Protein AF-A0A2T2V4Q7-F1 (afdb_monomer)

Nearest PDB structures (foldseek):
  5v1d-assembly1_D  TM=6.516E-01  e=2.832E+00  Bos taurus
  7pir-assembly1_n  TM=4.460E-01  e=3.020E+00  Mycoplasmoides pneumoniae M129

Radius of gyration: 27.28 Å; Cα contacts (8 Å, |Δi|>4): 226; chains: 1; bounding box: 39×70×81 Å

pLDDT: mean 81.47, std 21.16, range [35.28, 98.5]

Sequence (178 aa):
MKRLFSAFAALLLVLAVTGCAGTSSTTGNADMNDSEMSGGEAAPSFSDVQPLLEDTFAPLMTEDEDLDVSSWQRLVAGSEHGTVVIPYDAEHSLLMAVARQARSEGRAGSPSDAEMERVRRWIEAGAQSDDGEVPYAGVENRLYVANEAGALVTIINANENRVIGTVDLTDRGFGPNS

Structure (mmCIF, N/CA/C/O backbone):
data_AF-A0A2T2V4Q7-F1
#
_entry.id   AF-A0A2T2V4Q7-F1
#
loop_
_atom_site.group_PDB
_atom_site.id
_atom_site.type_symbol
_atom_site.label_atom_id
_atom_site.label_alt_id
_atom_site.label_comp_id
_atom_site.label_asym_id
_atom_site.label_entity_id
_atom_site.label_seq_id
_atom_site.pdbx_PDB_ins_code
_atom_site.Cartn_x
_atom_site.Cartn_y
_atom_site.Cartn_z
_atom_site.occupancy
_atom_site.B_iso_or_equiv
_atom_site.auth_seq_id
_atom_site.auth_comp_id
_atom_site.auth_asym_id
_atom_site.auth_atom_id
_atom_site.pdbx_PDB_model_num
ATOM 1 N N . MET A 1 1 ? 8.310 -0.681 52.831 1.00 39.44 1 MET A N 1
ATOM 2 C CA . MET A 1 1 ? 9.598 -1.290 53.238 1.00 39.44 1 MET A CA 1
ATOM 3 C C . MET A 1 1 ? 9.410 -2.056 54.542 1.00 39.44 1 MET A C 1
ATOM 5 O O . MET A 1 1 ? 8.717 -1.550 55.409 1.00 39.44 1 MET A O 1
ATOM 9 N N . LYS A 1 2 ? 10.084 -3.212 54.650 1.00 39.56 2 LYS A N 1
ATOM 10 C CA . LYS A 1 2 ? 10.216 -4.146 55.792 1.00 39.56 2 LYS A CA 1
ATOM 11 C C . LYS A 1 2 ? 9.091 -5.171 56.004 1.00 39.56 2 LYS A C 1
ATOM 13 O O . LYS A 1 2 ? 8.061 -4.924 56.611 1.00 39.56 2 LYS A O 1
ATOM 18 N N . ARG A 1 3 ? 9.407 -6.356 55.472 1.00 41.16 3 ARG A N 1
ATOM 19 C CA . ARG A 1 3 ? 8.826 -7.676 55.718 1.00 41.16 3 ARG A CA 1
ATOM 20 C C . ARG A 1 3 ? 9.148 -8.128 57.145 1.00 41.16 3 ARG A C 1
ATOM 22 O O . ARG A 1 3 ? 10.249 -7.851 57.619 1.00 41.16 3 ARG A O 1
ATOM 29 N N . LEU A 1 4 ? 8.259 -8.903 57.756 1.00 55.06 4 LEU A N 1
ATOM 30 C CA . LEU A 1 4 ? 8.583 -9.759 58.893 1.00 55.06 4 LEU A CA 1
ATOM 31 C C . LEU A 1 4 ? 7.972 -11.142 58.659 1.00 55.06 4 LEU A C 1
ATOM 33 O O . LEU A 1 4 ? 6.785 -11.290 58.388 1.00 55.06 4 LEU A O 1
ATOM 37 N N . PHE A 1 5 ? 8.874 -12.116 58.673 1.00 46.81 5 PHE A N 1
ATOM 38 C CA . PHE A 1 5 ? 8.684 -13.538 58.456 1.00 46.81 5 PHE A CA 1
ATOM 39 C C . PHE A 1 5 ? 7.908 -14.185 59.611 1.00 46.81 5 PHE A C 1
ATOM 41 O O . PHE A 1 5 ? 8.160 -13.888 60.777 1.00 46.81 5 PHE A O 1
ATOM 48 N N . SER A 1 6 ? 7.066 -15.166 59.299 1.00 52.41 6 SER A N 1
ATOM 49 C CA . SER A 1 6 ? 6.806 -16.296 60.195 1.00 52.41 6 SER A CA 1
ATOM 50 C C . SER A 1 6 ? 6.520 -17.532 59.353 1.00 52.41 6 SER A C 1
ATOM 52 O O . SER A 1 6 ? 5.563 -17.582 58.587 1.00 52.41 6 SER A O 1
ATOM 54 N N . ALA A 1 7 ? 7.435 -18.489 59.457 1.00 45.66 7 ALA A N 1
ATOM 55 C CA . ALA A 1 7 ? 7.373 -19.812 58.869 1.00 45.66 7 ALA A CA 1
ATOM 56 C C . ALA A 1 7 ? 6.565 -20.737 59.785 1.00 45.66 7 ALA A C 1
ATOM 58 O O . ALA A 1 7 ? 6.767 -20.681 60.993 1.00 45.66 7 ALA A O 1
ATOM 59 N N . PHE A 1 8 ? 5.739 -21.629 59.234 1.00 45.81 8 PHE A N 1
ATOM 60 C CA . PHE A 1 8 ? 5.389 -22.882 59.905 1.00 45.81 8 PHE A CA 1
ATOM 61 C C . PHE A 1 8 ? 5.053 -23.984 58.888 1.00 45.81 8 PHE A C 1
ATOM 63 O O . PHE A 1 8 ? 4.108 -23.871 58.118 1.00 45.81 8 PHE A O 1
ATOM 70 N N . ALA A 1 9 ? 5.907 -25.009 58.935 1.00 44.78 9 ALA A N 1
ATOM 71 C CA . ALA A 1 9 ? 5.686 -26.448 58.801 1.00 44.78 9 ALA A CA 1
ATOM 72 C C . ALA A 1 9 ? 4.852 -27.040 57.646 1.00 44.78 9 ALA A C 1
ATOM 74 O O . ALA A 1 9 ? 3.681 -26.757 57.433 1.00 44.78 9 ALA A O 1
ATOM 75 N N . ALA A 1 10 ? 5.513 -28.000 57.000 1.00 40.59 10 ALA A N 1
ATOM 76 C CA . ALA A 1 10 ? 5.050 -28.917 55.977 1.00 40.59 10 ALA A CA 1
ATOM 77 C C . ALA A 1 10 ? 3.884 -29.823 56.405 1.00 40.59 10 ALA A C 1
ATOM 79 O O . ALA A 1 10 ? 3.839 -30.301 57.538 1.00 40.59 10 ALA A O 1
ATOM 80 N N . LEU A 1 11 ? 3.053 -30.200 55.429 1.00 40.41 11 LEU A N 1
ATOM 81 C CA . LEU A 1 11 ? 2.440 -31.525 55.408 1.00 40.41 11 LEU A CA 1
ATOM 82 C C . LEU A 1 11 ? 2.404 -32.045 53.967 1.00 40.41 11 LEU A C 1
ATOM 84 O O . LEU A 1 11 ? 1.794 -31.459 53.078 1.00 40.41 11 LEU A O 1
ATOM 88 N N . LEU A 1 12 ? 3.136 -33.133 53.767 1.00 39.69 12 LEU A N 1
ATOM 89 C CA . LEU A 1 12 ? 3.376 -33.836 52.516 1.00 39.69 12 LEU A CA 1
ATOM 90 C C . LEU A 1 12 ? 2.422 -35.039 52.516 1.00 39.69 12 LEU A C 1
ATOM 92 O O . LEU A 1 12 ? 2.546 -35.898 53.387 1.00 39.69 12 LEU A O 1
ATOM 96 N N . LEU A 1 13 ? 1.460 -35.097 51.590 1.00 42.06 13 LEU A N 1
ATOM 97 C CA . LEU A 1 13 ? 0.618 -36.281 51.392 1.00 42.06 13 LEU A CA 1
ATOM 98 C C . LEU A 1 13 ? 0.956 -36.905 50.035 1.00 42.06 13 LEU A C 1
ATOM 100 O O . LEU A 1 13 ? 0.568 -36.406 48.982 1.00 42.06 13 LEU A O 1
ATOM 104 N N . VAL A 1 14 ? 1.724 -37.991 50.092 1.00 44.09 14 VAL A N 1
ATOM 105 C CA . VAL A 1 14 ? 2.049 -38.864 48.962 1.00 44.09 14 VAL A CA 1
ATOM 106 C C . VAL A 1 14 ? 0.884 -39.828 48.758 1.00 44.09 14 VAL A C 1
ATOM 108 O O . VAL A 1 14 ? 0.582 -40.620 49.647 1.00 44.09 14 VAL A O 1
ATOM 111 N N . LEU A 1 15 ? 0.260 -39.800 47.582 1.00 50.69 15 LEU A N 1
ATOM 112 C CA . LEU A 1 15 ? -0.587 -40.890 47.098 1.00 50.69 15 LEU A CA 1
ATOM 113 C C . LEU A 1 15 ? 0.193 -41.646 46.022 1.00 50.69 15 LEU A C 1
ATOM 115 O O . LEU A 1 15 ? 0.328 -41.196 44.888 1.00 50.69 15 LEU A O 1
ATOM 119 N N . ALA A 1 16 ? 0.750 -42.787 46.425 1.00 42.81 16 ALA A N 1
ATOM 120 C CA . ALA A 1 16 ? 1.332 -43.771 45.531 1.00 42.81 16 ALA A CA 1
ATOM 121 C C . ALA A 1 16 ? 0.207 -44.628 44.935 1.00 42.81 16 ALA A C 1
ATOM 123 O O . ALA A 1 16 ? -0.523 -45.287 45.673 1.00 42.81 16 ALA A O 1
ATOM 124 N N . VAL A 1 17 ? 0.097 -44.648 43.606 1.00 54.69 17 VAL A N 1
ATOM 125 C CA . VAL A 1 17 ? -0.633 -45.690 42.875 1.00 54.69 17 VAL A CA 1
ATOM 126 C C . VAL A 1 17 ? 0.350 -46.359 41.918 1.00 54.69 17 VAL A C 1
ATOM 128 O O . VAL A 1 17 ? 0.565 -45.930 40.790 1.00 54.69 17 VAL A O 1
ATOM 131 N N . THR A 1 18 ? 0.991 -47.413 42.415 1.00 57.16 18 THR A N 1
ATOM 132 C CA . THR A 1 18 ? 1.394 -48.591 41.634 1.00 57.16 18 THR A CA 1
ATOM 133 C C . THR A 1 18 ? 0.113 -49.226 41.080 1.00 57.16 18 THR A C 1
ATOM 135 O O . THR A 1 18 ? -0.862 -49.348 41.808 1.00 57.16 18 THR A O 1
ATOM 138 N N . GLY A 1 19 ? -0.036 -49.675 39.841 1.00 38.94 19 GLY A N 1
ATOM 139 C CA . GLY A 1 19 ? 0.868 -49.950 38.735 1.00 38.94 19 GLY A CA 1
ATOM 140 C C . GLY A 1 19 ? 0.256 -51.140 37.983 1.00 38.94 19 GLY A C 1
ATOM 141 O O . GLY A 1 19 ? -0.197 -52.087 38.620 1.00 38.94 19 GLY A O 1
ATOM 142 N N . CYS A 1 20 ? 0.232 -51.120 36.653 1.00 47.78 20 CYS A N 1
ATOM 143 C CA . CYS A 1 20 ? 0.217 -52.343 35.851 1.00 47.78 20 CYS A CA 1
ATOM 144 C C . CYS A 1 20 ? 1.197 -52.149 34.701 1.00 47.78 20 CYS A C 1
ATOM 146 O O . CYS A 1 20 ? 1.001 -51.319 33.817 1.00 47.78 20 CYS A O 1
ATOM 148 N N . ALA A 1 21 ? 2.293 -52.897 34.784 1.00 40.12 21 ALA A N 1
ATOM 149 C CA . ALA A 1 21 ? 3.266 -53.045 33.727 1.00 40.12 21 ALA A CA 1
ATOM 150 C C . ALA A 1 21 ? 2.655 -53.889 32.603 1.00 40.12 21 ALA A C 1
ATOM 152 O O . ALA A 1 21 ? 2.196 -55.005 32.835 1.00 40.12 21 ALA A O 1
ATOM 153 N N . GLY A 1 22 ? 2.689 -53.356 31.388 1.00 37.38 22 GLY A N 1
ATOM 154 C CA . GLY A 1 22 ? 2.518 -54.104 30.152 1.00 37.38 22 GLY A CA 1
ATOM 155 C C . GLY A 1 22 ? 3.662 -53.728 29.225 1.00 37.38 22 GLY A C 1
ATOM 156 O O . GLY A 1 22 ? 3.531 -52.819 28.415 1.00 37.38 22 GLY A O 1
ATOM 157 N N . THR A 1 23 ? 4.819 -54.366 29.397 1.00 40.31 23 THR A N 1
ATOM 158 C CA . THR A 1 23 ? 5.950 -54.218 28.478 1.00 40.31 23 THR A CA 1
ATOM 159 C C . THR A 1 23 ? 5.723 -55.146 27.293 1.00 40.31 23 THR A C 1
ATOM 161 O O . THR A 1 23 ? 5.662 -56.362 27.445 1.00 40.31 23 THR A O 1
ATOM 164 N N . SER A 1 24 ? 5.609 -54.577 26.101 1.00 42.19 24 SER A N 1
ATOM 165 C CA . SER A 1 24 ? 5.847 -55.285 24.847 1.00 42.19 24 SER A CA 1
ATOM 166 C C . SER A 1 24 ? 6.824 -54.445 24.044 1.00 42.19 24 SER A C 1
ATOM 168 O O . SER A 1 24 ? 6.446 -53.511 23.347 1.00 42.19 24 SER A O 1
ATOM 170 N N . SER A 1 25 ? 8.107 -54.745 24.208 1.00 43.16 25 SER A N 1
ATOM 171 C CA . SER A 1 25 ? 9.153 -54.322 23.291 1.00 43.16 25 SER A CA 1
ATOM 172 C C . SER A 1 25 ? 9.134 -55.269 22.091 1.00 43.16 25 SER A C 1
ATOM 174 O O . SER A 1 25 ? 9.400 -56.462 22.217 1.00 43.16 25 SER A O 1
ATOM 176 N N . THR A 1 26 ? 8.825 -54.733 20.913 1.00 36.81 26 THR A N 1
ATOM 177 C CA . THR A 1 26 ? 9.253 -55.303 19.635 1.00 36.81 26 THR A CA 1
ATOM 178 C C . THR A 1 26 ? 9.945 -54.206 18.846 1.00 36.81 26 THR A C 1
ATOM 180 O O . THR A 1 26 ? 9.386 -53.155 18.555 1.00 36.81 26 THR A O 1
ATOM 183 N N . THR A 1 27 ? 11.213 -54.483 18.586 1.00 43.62 27 THR A N 1
ATOM 184 C CA . THR A 1 27 ? 12.173 -53.756 17.771 1.00 43.62 27 THR A CA 1
ATOM 185 C C . THR A 1 27 ? 11.768 -53.829 16.299 1.00 43.62 27 THR A C 1
ATOM 187 O O . THR A 1 27 ? 11.525 -54.922 15.791 1.00 43.62 27 THR A O 1
ATOM 190 N N . GLY A 1 28 ? 11.750 -52.693 15.601 1.00 35.28 28 GLY A N 1
ATOM 191 C CA . GLY A 1 28 ? 11.539 -52.648 14.154 1.00 35.28 28 GLY A CA 1
ATOM 192 C C . GLY A 1 28 ? 11.678 -51.236 13.589 1.00 35.28 28 GLY A C 1
ATOM 193 O O . GLY A 1 28 ? 10.705 -50.505 13.559 1.00 35.28 28 GLY A O 1
ATOM 194 N N . ASN A 1 29 ? 12.908 -50.903 13.190 1.00 42.69 29 ASN A N 1
ATOM 195 C CA . ASN A 1 29 ? 13.369 -49.885 12.235 1.00 42.69 29 ASN A CA 1
ATOM 196 C C . ASN A 1 29 ? 12.710 -48.490 12.149 1.00 42.69 29 ASN A C 1
ATOM 198 O O . ASN A 1 29 ? 11.554 -48.331 11.782 1.00 42.69 29 ASN A O 1
ATOM 202 N N . ALA A 1 30 ? 13.589 -47.514 12.405 1.00 48.16 30 ALA A N 1
ATOM 203 C CA . ALA A 1 30 ? 13.810 -46.206 11.783 1.00 48.16 30 ALA A CA 1
ATOM 204 C C . ALA A 1 30 ? 12.886 -45.706 10.654 1.00 48.16 30 ALA A C 1
ATOM 206 O O . ALA A 1 30 ? 12.444 -46.453 9.787 1.00 48.16 30 ALA A O 1
ATOM 207 N N . ASP A 1 31 ? 12.793 -44.374 10.639 1.00 43.66 31 ASP A N 1
ATOM 208 C CA . ASP A 1 31 ? 12.209 -43.486 9.631 1.00 43.66 31 ASP A CA 1
ATOM 209 C C . ASP A 1 31 ? 10.692 -43.313 9.675 1.00 43.66 31 ASP A C 1
ATOM 211 O O . ASP A 1 31 ? 9.961 -43.573 8.724 1.00 43.66 31 ASP A O 1
ATOM 215 N N . MET A 1 32 ? 10.228 -42.717 10.774 1.00 52.75 32 MET A N 1
ATOM 216 C CA . MET A 1 32 ? 9.167 -41.721 10.657 1.00 52.75 32 MET A CA 1
ATOM 217 C C . MET A 1 32 ? 9.845 -40.359 10.589 1.00 52.75 32 MET A C 1
ATOM 219 O O . MET A 1 32 ? 10.208 -39.777 11.606 1.00 52.75 32 MET A O 1
ATOM 223 N N . ASN A 1 33 ? 10.080 -39.925 9.350 1.00 44.53 33 ASN A N 1
ATOM 224 C CA . ASN A 1 33 ? 10.393 -38.552 9.002 1.00 44.53 33 ASN A CA 1
ATOM 225 C C . ASN A 1 33 ? 9.334 -37.661 9.658 1.00 44.53 33 ASN A C 1
ATOM 227 O O . ASN A 1 33 ? 8.185 -37.634 9.204 1.00 44.53 33 ASN A O 1
ATOM 231 N N . ASP A 1 34 ? 9.731 -36.978 10.733 1.00 41.50 34 ASP A N 1
ATOM 232 C CA . ASP A 1 34 ? 9.097 -35.749 11.186 1.00 41.50 34 ASP A CA 1
ATOM 233 C C . ASP A 1 34 ? 9.072 -34.853 9.953 1.00 41.50 34 ASP A C 1
ATOM 235 O O . ASP A 1 34 ? 10.074 -34.270 9.544 1.00 41.50 34 ASP A O 1
ATOM 239 N N . SER A 1 35 ? 7.936 -34.855 9.262 1.00 46.38 35 SER A N 1
ATOM 240 C CA . SER A 1 35 ? 7.704 -33.909 8.191 1.00 46.38 35 SER A CA 1
ATOM 241 C C . SER A 1 35 ? 7.447 -32.605 8.909 1.00 46.38 35 SER A C 1
ATOM 243 O O . SER A 1 35 ? 6.316 -32.305 9.292 1.00 46.38 35 SER A O 1
ATOM 245 N N . GLU A 1 36 ? 8.555 -31.915 9.179 1.00 42.97 36 GLU A N 1
ATOM 246 C CA . GLU A 1 36 ? 8.634 -30.506 9.499 1.00 42.97 36 GLU A CA 1
ATOM 247 C C . GLU A 1 36 ? 7.543 -29.799 8.696 1.00 42.97 36 GLU A C 1
ATOM 249 O O . GLU A 1 36 ? 7.616 -29.663 7.472 1.00 42.97 36 GLU A O 1
ATOM 254 N N . MET A 1 37 ? 6.471 -29.419 9.389 1.00 43.81 37 MET A N 1
ATOM 255 C CA . MET A 1 37 ? 5.505 -28.480 8.857 1.00 43.81 37 MET A CA 1
ATOM 256 C C . MET A 1 37 ? 6.292 -27.208 8.584 1.00 43.81 37 MET A C 1
ATOM 258 O O . MET A 1 37 ? 6.698 -26.514 9.514 1.00 43.81 37 MET A O 1
ATOM 262 N N . SER A 1 38 ? 6.572 -27.010 7.296 1.00 41.56 38 SER A N 1
ATOM 263 C CA . SER A 1 38 ? 7.196 -25.852 6.674 1.00 41.56 38 SER A CA 1
ATOM 264 C C . SER A 1 38 ? 6.995 -24.606 7.530 1.00 41.56 38 SER A C 1
ATOM 266 O O . SER A 1 38 ? 5.874 -24.114 7.674 1.00 41.56 38 SER A O 1
ATOM 268 N N . GLY A 1 39 ? 8.086 -24.129 8.133 1.00 39.81 39 GLY A N 1
ATOM 269 C CA . GLY A 1 39 ? 8.138 -22.802 8.723 1.00 39.81 39 GLY A CA 1
ATOM 270 C C . GLY A 1 39 ? 7.862 -21.804 7.612 1.00 39.81 39 GLY A C 1
ATOM 271 O O . GLY A 1 39 ? 8.770 -21.454 6.862 1.00 39.81 39 GLY A O 1
ATOM 272 N N . GLY A 1 40 ? 6.594 -21.421 7.461 1.00 56.25 40 GLY A N 1
ATOM 273 C CA . GLY A 1 40 ? 6.198 -20.356 6.559 1.00 56.25 40 GLY A CA 1
ATOM 274 C C . GLY A 1 40 ? 6.993 -19.123 6.947 1.00 56.25 40 GLY A C 1
ATOM 275 O O . GLY A 1 40 ? 6.905 -18.667 8.088 1.00 56.25 40 GLY A O 1
ATOM 276 N N . GLU A 1 41 ? 7.830 -18.649 6.028 1.00 77.25 41 GLU A N 1
ATOM 277 C CA . GLU A 1 41 ? 8.597 -17.424 6.207 1.00 77.25 41 GLU A CA 1
ATOM 278 C C . GLU A 1 41 ? 7.636 -16.318 6.646 1.00 77.25 41 GLU A C 1
ATOM 280 O O . GLU A 1 41 ? 6.588 -16.118 6.020 1.00 77.25 41 GLU A O 1
ATOM 285 N N . ALA A 1 42 ? 7.958 -15.648 7.757 1.00 85.31 42 ALA A N 1
ATOM 286 C CA . ALA A 1 42 ? 7.143 -14.551 8.254 1.00 85.31 42 ALA A CA 1
ATOM 287 C C . ALA A 1 42 ? 6.921 -13.523 7.132 1.00 85.31 42 ALA A C 1
ATOM 289 O O . ALA A 1 42 ? 7.769 -13.334 6.252 1.00 85.31 42 ALA A O 1
ATOM 290 N N . ALA A 1 43 ? 5.750 -12.886 7.129 1.00 91.25 43 ALA A N 1
ATOM 291 C CA . ALA A 1 43 ? 5.508 -11.809 6.183 1.00 91.25 43 ALA A CA 1
ATOM 292 C C . ALA A 1 43 ? 6.545 -10.687 6.397 1.00 91.25 43 ALA A C 1
ATOM 294 O O . ALA A 1 43 ? 6.956 -10.476 7.541 1.00 91.25 43 ALA A O 1
ATOM 295 N N . PRO A 1 44 ? 6.974 -9.983 5.331 1.00 95.81 44 PRO A N 1
ATOM 296 C CA . PRO A 1 44 ? 7.901 -8.862 5.467 1.00 95.81 44 PRO A CA 1
ATOM 297 C C . PRO A 1 44 ? 7.292 -7.770 6.356 1.00 95.81 44 PRO A C 1
ATOM 299 O O . PRO A 1 44 ? 6.067 -7.642 6.382 1.00 95.81 44 PRO A O 1
ATOM 302 N N . SER A 1 45 ? 8.112 -6.977 7.044 1.00 94.75 45 SER A N 1
ATOM 303 C CA . SER A 1 45 ? 7.667 -5.751 7.724 1.00 94.75 45 SER A CA 1
ATOM 304 C C . SER A 1 45 ? 7.758 -4.527 6.801 1.00 94.75 45 SER A C 1
ATOM 306 O O . SER A 1 45 ? 8.161 -4.636 5.640 1.00 94.75 45 SER A O 1
ATOM 308 N N . PHE A 1 46 ? 7.390 -3.341 7.300 1.00 98.12 46 PHE A N 1
ATOM 309 C CA . PHE A 1 46 ? 7.525 -2.106 6.524 1.00 98.12 46 PHE A CA 1
ATOM 310 C C . PHE A 1 46 ? 8.979 -1.840 6.107 1.00 98.12 46 PHE A C 1
ATOM 312 O O . PHE A 1 46 ? 9.226 -1.576 4.934 1.00 98.12 46 PHE A O 1
ATOM 319 N N . SER A 1 47 ? 9.949 -1.962 7.017 1.00 97.75 47 SER A N 1
ATOM 320 C CA . SER A 1 47 ? 11.368 -1.745 6.693 1.00 97.75 47 SER A CA 1
ATOM 321 C C . SER A 1 47 ? 11.926 -2.741 5.667 1.00 97.75 47 SER A C 1
ATOM 323 O O . SER A 1 47 ? 12.805 -2.375 4.887 1.00 97.75 47 SER A O 1
ATOM 325 N N . ASP A 1 48 ? 11.379 -3.960 5.585 1.00 97.44 48 ASP A N 1
ATOM 326 C CA . ASP A 1 48 ? 11.757 -4.939 4.555 1.00 97.44 48 ASP A CA 1
ATOM 327 C C . ASP A 1 48 ? 11.301 -4.533 3.142 1.00 97.44 48 ASP A C 1
ATOM 329 O O . ASP A 1 48 ? 11.908 -4.946 2.144 1.00 97.44 48 ASP A O 1
ATOM 333 N N . VAL A 1 49 ? 10.210 -3.763 3.037 1.00 98.38 4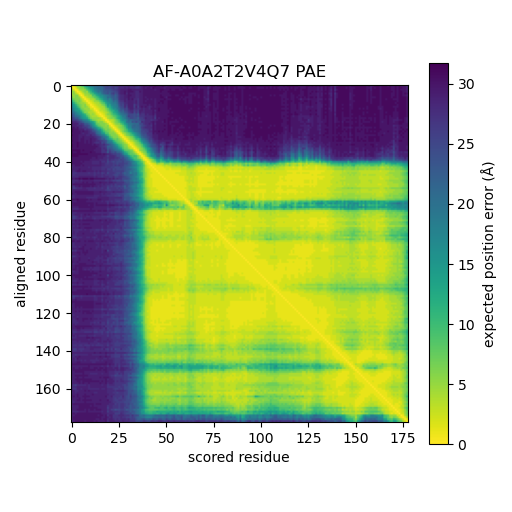9 VAL A N 1
ATOM 334 C CA . VAL A 1 49 ? 9.629 -3.328 1.755 1.00 98.38 49 VAL A CA 1
ATOM 335 C C . VAL A 1 49 ? 9.915 -1.871 1.420 1.00 98.38 49 VAL A C 1
ATOM 337 O O . VAL A 1 49 ? 9.895 -1.526 0.242 1.00 98.38 49 VAL A O 1
ATOM 340 N N . GLN A 1 50 ? 10.216 -1.027 2.408 1.00 98.25 50 GLN A N 1
ATOM 341 C CA . GLN A 1 50 ? 10.403 0.414 2.240 1.00 98.25 50 GLN A CA 1
ATOM 342 C C . GLN A 1 50 ? 11.396 0.773 1.123 1.00 98.25 50 GLN A C 1
ATOM 344 O O . GLN A 1 50 ? 11.032 1.602 0.292 1.00 98.25 50 GLN A O 1
ATOM 349 N N . PRO A 1 51 ? 12.572 0.127 0.993 1.00 98.19 51 PRO A N 1
ATOM 350 C CA . PRO A 1 51 ? 13.483 0.439 -0.109 1.00 98.19 51 PRO A CA 1
ATOM 351 C C . PRO A 1 51 ? 12.861 0.182 -1.488 1.00 98.19 51 PRO A C 1
ATOM 353 O O . PRO A 1 51 ? 13.052 0.959 -2.415 1.00 98.19 51 PRO A O 1
ATOM 356 N N . LEU A 1 52 ? 12.056 -0.879 -1.630 1.00 97.94 52 LEU A N 1
ATOM 357 C CA . LEU A 1 52 ? 11.336 -1.139 -2.881 1.00 97.94 52 LEU A CA 1
ATOM 358 C C . LEU A 1 52 ? 10.265 -0.079 -3.128 1.00 97.94 52 LEU A C 1
ATOM 360 O O . LEU A 1 52 ? 10.082 0.358 -4.264 1.00 97.94 52 LEU A O 1
ATOM 364 N N . LEU A 1 53 ? 9.560 0.335 -2.074 1.00 97.81 53 LEU A N 1
ATOM 365 C CA . LEU A 1 53 ? 8.564 1.393 -2.170 1.00 97.81 53 LEU A CA 1
ATOM 366 C C . LEU A 1 53 ? 9.197 2.697 -2.660 1.00 97.81 53 LEU A C 1
ATOM 368 O O . LEU A 1 53 ? 8.670 3.292 -3.592 1.00 97.81 53 LEU A O 1
ATOM 372 N N . GLU A 1 54 ? 10.332 3.093 -2.092 1.00 96.94 54 GLU A N 1
ATOM 373 C CA . GLU A 1 54 ? 11.059 4.318 -2.443 1.00 96.94 54 GLU A CA 1
ATOM 374 C C . GLU A 1 54 ? 11.664 4.261 -3.851 1.00 96.94 54 GLU A C 1
ATOM 376 O O . GLU 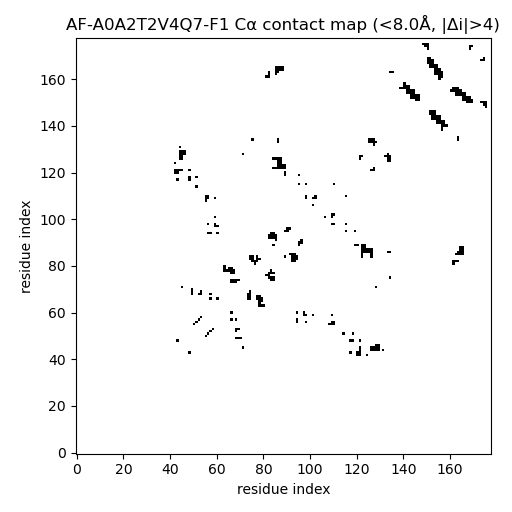A 1 54 ? 11.442 5.166 -4.656 1.00 96.94 54 GLU A O 1
ATOM 381 N N . ASP A 1 55 ? 12.386 3.187 -4.174 1.00 96.38 55 ASP A N 1
ATOM 382 C CA . ASP A 1 55 ? 13.196 3.132 -5.395 1.00 96.38 55 ASP A CA 1
ATOM 383 C C . ASP A 1 55 ? 12.416 2.646 -6.621 1.00 96.38 55 ASP A C 1
ATOM 385 O O . ASP A 1 55 ? 12.799 2.933 -7.757 1.00 96.38 55 ASP A O 1
ATOM 389 N N . THR A 1 56 ? 11.343 1.874 -6.414 1.00 96.94 56 THR A N 1
ATOM 390 C CA . THR A 1 56 ? 10.650 1.166 -7.502 1.00 96.94 56 THR A CA 1
ATOM 391 C C . THR A 1 56 ? 9.176 1.508 -7.601 1.00 96.94 56 THR A C 1
ATOM 393 O O . THR A 1 56 ? 8.715 1.773 -8.703 1.00 96.94 56 THR A O 1
ATOM 396 N N . PHE A 1 57 ? 8.410 1.504 -6.506 1.00 96.56 57 PHE A N 1
ATOM 397 C CA . PHE A 1 57 ? 6.952 1.657 -6.607 1.00 96.56 57 PHE A CA 1
ATOM 398 C C . PHE A 1 57 ? 6.491 3.120 -6.601 1.00 96.56 57 PHE A C 1
ATOM 400 O O . PHE A 1 57 ? 5.675 3.490 -7.440 1.00 96.56 57 PHE A O 1
ATOM 407 N N . ALA A 1 58 ? 7.009 3.973 -5.716 1.00 95.12 58 ALA A N 1
ATOM 408 C CA . ALA A 1 58 ? 6.631 5.386 -5.654 1.00 95.12 58 ALA A CA 1
ATOM 409 C C . ALA A 1 58 ? 6.943 6.155 -6.954 1.00 95.12 58 ALA A C 1
ATOM 411 O O . ALA A 1 58 ? 6.064 6.878 -7.422 1.00 95.12 58 ALA A O 1
ATOM 412 N N . PRO A 1 59 ? 8.086 5.943 -7.644 1.00 94.12 59 PRO A N 1
ATOM 413 C CA . PRO A 1 59 ? 8.351 6.596 -8.930 1.00 94.12 59 PRO A CA 1
ATOM 414 C C . PRO A 1 59 ? 7.343 6.249 -10.036 1.00 94.12 59 PRO A C 1
ATOM 416 O O . PRO A 1 59 ? 7.276 6.938 -11.053 1.00 94.12 59 PRO A O 1
ATOM 419 N N . LEU A 1 60 ? 6.568 5.170 -9.872 1.00 93.19 60 LEU A N 1
ATOM 420 C CA . LEU A 1 60 ? 5.528 4.781 -10.820 1.00 93.19 60 LEU A CA 1
ATOM 421 C C . LEU A 1 60 ? 4.251 5.617 -10.682 1.00 93.19 60 LEU A C 1
ATOM 423 O O . LEU A 1 60 ? 3.468 5.639 -11.636 1.00 93.19 60 LEU A O 1
ATOM 427 N N . MET A 1 61 ? 4.066 6.273 -9.534 1.00 90.19 61 MET A N 1
ATOM 428 C CA . MET A 1 61 ? 2.898 7.060 -9.134 1.00 90.19 61 MET A CA 1
ATOM 429 C C . MET A 1 61 ? 3.086 8.534 -9.524 1.00 90.19 61 MET A C 1
ATOM 431 O O . MET A 1 61 ? 3.016 9.432 -8.695 1.00 90.19 61 MET A O 1
ATOM 435 N N . THR A 1 62 ? 3.386 8.794 -10.799 1.00 79.56 62 THR A N 1
ATOM 436 C CA . THR A 1 62 ? 3.806 10.124 -11.285 1.00 79.56 62 THR A CA 1
ATOM 437 C C . THR A 1 62 ? 2.762 11.228 -11.119 1.00 79.56 62 THR A C 1
ATOM 439 O O . THR A 1 62 ? 3.121 12.396 -11.181 1.00 79.56 62 THR A O 1
ATOM 442 N N . GLU A 1 63 ? 1.493 10.866 -10.935 1.00 75.88 63 GLU A N 1
ATOM 443 C CA . GLU A 1 63 ? 0.384 11.803 -10.714 1.00 75.88 63 GLU A CA 1
ATOM 444 C C . GLU A 1 63 ? 0.142 12.088 -9.219 1.00 75.88 63 GLU A C 1
ATOM 446 O O . GLU A 1 63 ? -0.699 12.914 -8.886 1.00 75.88 63 GLU A O 1
ATOM 451 N N . ASP A 1 64 ? 0.855 11.414 -8.311 1.00 77.88 64 ASP A N 1
ATOM 452 C CA . ASP A 1 64 ? 0.728 11.570 -6.861 1.00 77.88 64 ASP A CA 1
ATOM 453 C C . ASP A 1 64 ? 1.980 12.257 -6.295 1.00 77.88 64 ASP A C 1
ATOM 455 O O . ASP A 1 64 ? 2.767 11.644 -5.571 1.00 77.88 64 ASP A O 1
ATOM 459 N N . GLU A 1 65 ? 2.179 13.539 -6.625 1.00 73.25 65 GLU A N 1
ATOM 460 C CA . GLU A 1 65 ? 3.361 14.310 -6.191 1.00 73.25 65 GLU A CA 1
ATOM 461 C C . GLU A 1 65 ? 3.516 14.367 -4.655 1.00 73.25 65 GLU A C 1
ATOM 463 O O . GLU A 1 65 ? 4.628 14.526 -4.149 1.00 73.25 65 GLU A O 1
ATOM 468 N N . ASP A 1 66 ? 2.417 14.166 -3.921 1.00 84.38 66 ASP A N 1
ATOM 469 C CA . ASP A 1 66 ? 2.356 14.178 -2.456 1.00 84.38 66 ASP A CA 1
ATOM 470 C C . ASP A 1 66 ? 2.478 12.788 -1.804 1.00 84.38 66 ASP A C 1
ATOM 472 O O . ASP A 1 66 ? 2.386 12.672 -0.576 1.00 84.38 66 ASP A O 1
ATOM 476 N N . LEU A 1 67 ? 2.658 11.712 -2.582 1.00 92.69 67 LEU A N 1
ATOM 477 C CA . LEU A 1 67 ? 2.847 10.380 -2.008 1.00 92.69 67 LEU A CA 1
ATOM 478 C C . LEU A 1 67 ? 4.203 10.292 -1.298 1.00 92.69 67 LEU A C 1
ATOM 480 O O . LEU A 1 67 ? 5.256 10.165 -1.920 1.00 92.69 67 LEU A O 1
ATOM 484 N N . ASP A 1 68 ? 4.161 10.280 0.031 1.00 93.88 68 ASP A N 1
ATOM 485 C CA . ASP A 1 68 ? 5.340 10.110 0.871 1.00 93.88 68 ASP A CA 1
ATOM 486 C C . ASP A 1 68 ? 5.405 8.684 1.435 1.00 93.88 68 ASP A C 1
ATOM 488 O O . ASP A 1 68 ? 4.595 8.271 2.268 1.00 93.88 68 ASP A O 1
ATOM 492 N N . VAL A 1 69 ? 6.409 7.934 0.979 1.00 96.12 69 VAL A N 1
ATOM 493 C CA . VAL A 1 69 ? 6.679 6.554 1.402 1.00 96.12 69 VAL A CA 1
ATOM 494 C C . VAL A 1 69 ? 7.848 6.443 2.388 1.00 96.12 69 VAL A C 1
ATOM 496 O O . VAL A 1 69 ? 8.268 5.335 2.710 1.00 96.12 69 VAL A O 1
ATOM 499 N N . SER A 1 70 ? 8.358 7.566 2.911 1.00 95.56 70 SER A N 1
ATOM 500 C CA . SER A 1 70 ? 9.536 7.599 3.792 1.00 95.56 70 SER A CA 1
ATOM 501 C C . SER A 1 70 ? 9.265 7.061 5.201 1.00 95.56 70 SER A C 1
ATOM 503 O O . SER A 1 70 ? 10.176 6.961 6.026 1.00 95.56 70 SER A O 1
ATOM 505 N N . SER A 1 71 ? 7.999 6.824 5.544 1.00 97.44 71 SER A N 1
ATOM 506 C CA . SER A 1 71 ? 7.605 6.145 6.772 1.00 97.44 71 SER A CA 1
ATOM 507 C C . SER A 1 71 ? 6.256 5.460 6.617 1.00 97.44 71 SER A C 1
ATOM 509 O O . SER A 1 71 ? 5.410 5.872 5.820 1.00 97.44 71 SER A O 1
ATOM 511 N N . TRP A 1 72 ? 6.026 4.447 7.451 1.00 97.75 72 TRP A N 1
ATOM 512 C CA . TRP A 1 72 ? 4.772 3.704 7.469 1.00 97.75 72 TRP A CA 1
ATOM 513 C C . TRP A 1 72 ? 3.562 4.622 7.686 1.00 97.75 72 TRP A C 1
ATOM 515 O O . TRP A 1 72 ? 2.579 4.530 6.958 1.00 97.75 72 TRP A O 1
ATOM 525 N N . GLN A 1 73 ? 3.642 5.567 8.633 1.00 95.81 73 GLN A N 1
ATOM 526 C CA . GLN A 1 73 ? 2.538 6.488 8.926 1.00 95.81 73 GLN A CA 1
ATOM 527 C C . GLN A 1 73 ? 2.202 7.396 7.739 1.00 95.81 73 GLN A C 1
ATOM 529 O O . GLN A 1 73 ? 1.033 7.735 7.561 1.00 95.81 73 GLN A O 1
ATOM 534 N N . ARG A 1 74 ? 3.199 7.803 6.943 1.00 95.31 74 ARG A N 1
ATOM 535 C CA . ARG A 1 74 ? 2.971 8.660 5.772 1.00 95.31 74 ARG A CA 1
ATOM 536 C C . ARG A 1 74 ? 2.394 7.881 4.600 1.00 95.31 74 ARG A C 1
ATOM 538 O O . ARG A 1 74 ? 1.383 8.307 4.054 1.00 95.31 74 ARG A O 1
ATOM 545 N N . LEU A 1 75 ? 2.902 6.679 4.338 1.00 95.94 75 LEU A N 1
ATOM 546 C CA . LEU A 1 75 ? 2.307 5.788 3.343 1.00 95.94 75 LEU A CA 1
ATOM 547 C C . LEU A 1 75 ? 0.841 5.465 3.673 1.00 95.94 75 LEU A C 1
ATOM 549 O O . LEU A 1 75 ? -0.025 5.504 2.802 1.00 95.94 75 LEU A O 1
ATOM 553 N N . VAL A 1 76 ? 0.553 5.173 4.945 1.00 93.62 76 VAL A N 1
ATOM 554 C CA . VAL A 1 76 ? -0.805 4.902 5.443 1.00 93.62 76 VAL A CA 1
ATOM 555 C C . VAL A 1 76 ? -1.687 6.153 5.420 1.00 93.62 76 VAL A C 1
ATOM 557 O O . VAL A 1 76 ? -2.912 6.042 5.348 1.00 93.62 76 VAL A O 1
ATOM 560 N N . ALA A 1 77 ? -1.121 7.359 5.479 1.00 90.81 77 ALA A N 1
ATOM 561 C CA . ALA A 1 77 ? -1.909 8.567 5.265 1.00 90.81 77 ALA A CA 1
ATOM 562 C C . ALA A 1 77 ? -2.498 8.594 3.842 1.00 90.81 77 ALA A C 1
ATOM 564 O O . ALA A 1 77 ? -3.647 9.013 3.688 1.00 90.81 77 ALA A O 1
ATOM 565 N N . GLY A 1 78 ? -1.768 8.032 2.873 1.00 90.69 78 GLY A N 1
ATOM 566 C CA . GLY A 1 78 ? -2.111 8.022 1.455 1.00 90.69 78 GLY A CA 1
ATOM 567 C C . GLY A 1 78 ? -1.550 9.243 0.728 1.00 90.69 78 GLY A C 1
ATOM 568 O O . GLY A 1 78 ? -0.714 9.964 1.272 1.00 90.69 78 GLY A O 1
ATOM 569 N N . SER A 1 79 ? -2.017 9.469 -0.497 1.00 89.94 79 SER A N 1
ATOM 570 C CA . SER A 1 79 ? -1.775 10.708 -1.246 1.00 89.94 79 SER A CA 1
ATOM 571 C C . SER A 1 79 ? -2.985 11.643 -1.138 1.00 89.94 79 SER A C 1
ATOM 573 O O . SER A 1 79 ? -3.993 11.315 -0.501 1.00 89.94 79 SER A O 1
ATOM 575 N N . GLU A 1 80 ? -2.935 12.802 -1.797 1.00 87.25 80 GLU A N 1
ATOM 576 C CA . GLU A 1 80 ? -4.111 13.670 -1.951 1.00 87.25 80 GLU A CA 1
ATOM 577 C C . GLU A 1 80 ? -5.287 12.980 -2.673 1.00 87.25 80 GLU A C 1
ATOM 579 O O . GLU A 1 80 ? -6.448 13.333 -2.451 1.00 87.25 80 GLU A O 1
ATOM 584 N N . HIS A 1 81 ? -5.005 11.943 -3.470 1.00 85.88 81 HIS A N 1
ATOM 585 C CA . HIS A 1 81 ? -6.004 11.125 -4.161 1.00 85.88 81 HIS A CA 1
ATOM 586 C C . HIS A 1 81 ? -6.548 9.971 -3.303 1.00 85.88 81 HIS A C 1
ATOM 588 O O . HIS A 1 81 ? -7.461 9.257 -3.727 1.00 85.88 81 HIS A O 1
ATOM 594 N N . GLY A 1 82 ? -6.046 9.812 -2.076 1.00 86.38 82 GLY A N 1
ATOM 595 C CA . GLY A 1 82 ? -6.566 8.886 -1.078 1.00 86.38 82 GLY A CA 1
ATOM 596 C C . GLY A 1 82 ? -5.674 7.672 -0.823 1.00 86.38 82 GLY A C 1
ATOM 597 O O . GLY A 1 82 ? -4.446 7.746 -0.831 1.00 86.38 82 GLY A O 1
ATOM 598 N N . THR A 1 83 ? -6.308 6.544 -0.495 1.00 91.31 83 THR A N 1
ATOM 599 C CA . THR A 1 83 ? -5.621 5.329 -0.038 1.00 91.31 83 THR A CA 1
ATOM 600 C C . THR A 1 83 ? -4.810 4.685 -1.163 1.00 91.31 83 THR A C 1
ATOM 602 O O . THR A 1 83 ? -5.369 4.249 -2.167 1.00 91.31 83 THR A O 1
ATOM 605 N N . VAL A 1 84 ? -3.501 4.538 -0.953 1.00 94.69 84 VAL A N 1
ATOM 606 C CA . VAL A 1 84 ? -2.589 3.890 -1.913 1.00 94.69 84 VAL A CA 1
ATOM 607 C C . VAL A 1 84 ? -2.400 2.394 -1.621 1.00 94.69 84 VAL A C 1
ATOM 609 O O . VAL A 1 84 ? -2.249 1.587 -2.542 1.00 94.69 84 VAL A O 1
ATOM 612 N N . VAL A 1 85 ? -2.465 2.014 -0.341 1.00 95.81 85 VAL A N 1
ATOM 613 C CA . VAL A 1 85 ? -2.366 0.631 0.147 1.00 95.81 85 VAL A CA 1
ATOM 614 C C . VAL A 1 85 ? -3.611 0.284 0.954 1.00 95.81 85 VAL A C 1
ATOM 616 O O . VAL A 1 85 ? -3.936 0.968 1.922 1.00 95.81 85 VAL A O 1
ATOM 619 N N . ILE A 1 86 ? -4.286 -0.799 0.575 1.00 94.75 86 ILE A N 1
ATOM 620 C CA . ILE A 1 86 ? -5.439 -1.352 1.285 1.00 94.75 86 ILE A CA 1
ATOM 621 C C . ILE A 1 86 ? -4.956 -2.592 2.055 1.00 94.75 86 ILE A C 1
ATOM 623 O O . ILE A 1 86 ? -4.611 -3.596 1.431 1.00 94.75 86 ILE A O 1
ATOM 627 N N . PRO A 1 87 ? -4.899 -2.551 3.400 1.00 94.81 87 PRO A N 1
ATOM 628 C CA . PRO A 1 87 ? -4.490 -3.706 4.196 1.00 94.81 87 PRO A CA 1
ATOM 629 C C . PRO A 1 87 ? -5.344 -4.942 3.884 1.00 94.81 87 PRO A C 1
ATOM 631 O O . PRO A 1 87 ? -6.567 -4.825 3.788 1.00 94.81 87 PRO A O 1
ATOM 634 N N . TYR A 1 88 ? -4.700 -6.111 3.781 1.00 94.25 88 TYR A N 1
ATOM 635 C CA . TYR A 1 88 ? -5.319 -7.406 3.446 1.00 94.25 88 TYR A CA 1
ATOM 636 C C . TYR A 1 88 ? -5.918 -7.508 2.035 1.00 94.25 88 TYR A C 1
ATOM 638 O O . TYR A 1 88 ? -6.660 -8.446 1.760 1.00 94.25 88 TYR A O 1
ATOM 646 N N . ASP A 1 89 ? -5.637 -6.543 1.158 1.00 93.88 89 ASP A N 1
ATOM 647 C CA . ASP A 1 89 ? -6.149 -6.543 -0.210 1.00 93.88 89 ASP A CA 1
ATOM 648 C C . ASP A 1 89 ? -5.114 -5.935 -1.163 1.00 93.88 89 ASP A C 1
ATOM 650 O O . ASP A 1 89 ? -5.193 -4.775 -1.595 1.00 93.88 89 ASP A O 1
ATOM 654 N N . ALA A 1 90 ? -4.086 -6.723 -1.481 1.00 96.12 90 ALA A N 1
ATOM 655 C CA . ALA A 1 90 ? -3.070 -6.304 -2.439 1.00 96.12 90 ALA A CA 1
ATOM 656 C C . ALA A 1 90 ? -3.644 -6.213 -3.855 1.00 96.12 90 ALA A C 1
ATOM 658 O O . ALA A 1 90 ? -3.137 -5.447 -4.677 1.00 96.12 90 ALA A O 1
ATOM 659 N N . GLU A 1 91 ? -4.701 -6.968 -4.157 1.00 92.69 91 GLU A N 1
ATOM 660 C CA . GLU A 1 91 ? -5.294 -6.961 -5.487 1.00 92.69 91 GLU A CA 1
ATOM 661 C C . GLU A 1 91 ? -5.947 -5.614 -5.808 1.00 92.69 91 GLU A C 1
ATOM 663 O O . GLU A 1 91 ? -5.698 -5.070 -6.887 1.00 92.69 91 GLU A O 1
ATOM 668 N N . HIS A 1 92 ? -6.667 -5.014 -4.858 1.00 91.75 92 HIS A N 1
ATOM 669 C CA . HIS A 1 92 ? -7.323 -3.715 -5.055 1.00 91.75 92 HIS A CA 1
ATOM 670 C C . HIS A 1 92 ? -6.517 -2.515 -4.535 1.00 91.75 92 HIS A C 1
ATOM 672 O O . HIS A 1 92 ? -6.963 -1.374 -4.661 1.00 91.75 92 HIS A O 1
ATOM 678 N N . SER A 1 93 ? -5.317 -2.733 -3.992 1.00 95.25 93 SER A N 1
ATOM 679 C CA . SER A 1 93 ? -4.397 -1.644 -3.648 1.00 95.25 93 SER A CA 1
ATOM 680 C C . SER A 1 93 ? -3.921 -0.896 -4.901 1.00 95.25 93 SER A C 1
ATOM 682 O O . SER A 1 93 ? -3.366 -1.504 -5.821 1.00 95.25 93 SER A O 1
ATOM 684 N N . LEU A 1 94 ? -4.071 0.436 -4.918 1.00 94.62 94 LEU A N 1
ATOM 685 C CA . LEU A 1 94 ? -3.676 1.293 -6.047 1.00 94.62 94 LEU A CA 1
ATOM 686 C C . LEU A 1 94 ? -2.202 1.100 -6.425 1.00 94.62 94 LEU A C 1
ATOM 688 O O . LEU A 1 94 ? -1.884 0.953 -7.605 1.00 94.62 94 LEU A O 1
ATOM 692 N N . LEU A 1 95 ? -1.324 1.015 -5.420 1.00 96.12 95 LEU A N 1
ATOM 693 C CA . LEU A 1 95 ? 0.109 0.768 -5.595 1.00 96.12 95 LEU A CA 1
ATOM 694 C C . LEU A 1 95 ? 0.386 -0.453 -6.490 1.00 96.12 95 LEU A C 1
ATOM 696 O O . LEU A 1 95 ? 1.202 -0.403 -7.412 1.00 96.12 95 LEU A O 1
ATOM 700 N N . MET A 1 96 ? -0.326 -1.553 -6.233 1.00 97.81 96 MET A N 1
ATOM 701 C CA . MET A 1 96 ? -0.170 -2.807 -6.967 1.00 97.81 96 MET A CA 1
ATOM 702 C C . MET A 1 96 ? -0.795 -2.720 -8.358 1.00 97.81 96 MET A C 1
ATOM 704 O O . MET A 1 96 ? -0.225 -3.242 -9.316 1.00 97.81 96 MET A O 1
ATOM 708 N N . ALA A 1 97 ? -1.929 -2.027 -8.498 1.00 96.25 97 ALA A N 1
ATOM 709 C CA . ALA A 1 97 ? -2.574 -1.806 -9.789 1.00 96.25 97 ALA A CA 1
ATOM 710 C C . ALA A 1 97 ? -1.677 -1.018 -10.754 1.00 96.25 97 ALA A C 1
ATOM 712 O O . ALA A 1 97 ? -1.463 -1.456 -11.887 1.00 96.25 97 ALA A O 1
ATOM 713 N N . VAL A 1 98 ? -1.085 0.085 -10.288 1.00 95.81 98 VAL A N 1
ATOM 714 C CA . VAL A 1 98 ? -0.156 0.902 -11.083 1.00 95.81 98 VAL A CA 1
ATOM 715 C C . VAL A 1 98 ? 1.106 0.112 -11.437 1.00 95.81 98 VAL A C 1
ATOM 717 O O . VAL A 1 98 ? 1.548 0.137 -12.588 1.00 95.81 98 VAL A O 1
ATOM 720 N N . ALA A 1 99 ? 1.655 -0.660 -10.494 1.00 97.25 99 ALA A N 1
ATOM 721 C CA . ALA A 1 99 ? 2.812 -1.512 -10.754 1.00 97.25 99 ALA A CA 1
ATOM 722 C C . ALA A 1 99 ? 2.530 -2.601 -11.808 1.00 97.25 99 ALA A C 1
ATOM 724 O O . ALA A 1 99 ? 3.333 -2.795 -12.726 1.00 97.25 99 ALA A O 1
ATOM 725 N N . ARG A 1 100 ? 1.372 -3.278 -11.740 1.00 97.88 100 ARG A N 1
ATOM 726 C CA . ARG A 1 100 ? 0.939 -4.255 -12.759 1.00 97.88 100 ARG A CA 1
ATOM 727 C C . ARG A 1 100 ? 0.791 -3.606 -14.135 1.00 97.88 100 ARG A C 1
ATOM 729 O O . ARG A 1 100 ? 1.285 -4.165 -15.116 1.00 97.88 100 ARG A O 1
ATOM 736 N N . GLN A 1 101 ? 0.166 -2.429 -14.201 1.00 96.56 101 GLN A N 1
ATOM 737 C CA . GLN A 1 101 ? 0.001 -1.685 -15.450 1.00 96.56 101 GLN A CA 1
ATOM 738 C C . GLN A 1 101 ? 1.361 -1.348 -16.072 1.00 96.56 101 GLN A C 1
ATOM 740 O O . GLN A 1 101 ? 1.618 -1.727 -17.215 1.00 96.56 101 GLN A O 1
ATOM 745 N N . ALA A 1 102 ? 2.268 -0.745 -15.295 1.00 96.44 102 ALA A N 1
ATOM 746 C CA . ALA A 1 102 ? 3.608 -0.376 -15.750 1.00 96.44 102 ALA A CA 1
ATOM 747 C C . ALA A 1 102 ? 4.386 -1.575 -16.316 1.00 96.44 102 ALA A C 1
ATOM 749 O O . ALA A 1 102 ? 5.054 -1.465 -17.345 1.00 96.44 102 ALA A O 1
ATOM 750 N N . ARG A 1 103 ? 4.266 -2.744 -15.675 1.00 96.75 103 ARG A N 1
ATOM 751 C CA . ARG A 1 103 ? 4.863 -3.989 -16.170 1.00 96.75 103 ARG A CA 1
ATOM 752 C C . ARG A 1 103 ? 4.241 -4.462 -17.480 1.00 96.75 103 ARG A C 1
ATOM 754 O O . ARG A 1 103 ? 4.972 -4.873 -18.376 1.00 96.75 103 ARG A O 1
ATOM 761 N N . SER A 1 104 ? 2.913 -4.420 -17.595 1.00 97.12 104 SER A N 1
ATOM 762 C CA . SER A 1 104 ? 2.204 -4.845 -18.811 1.00 97.12 104 SER A CA 1
ATOM 763 C C . SER A 1 104 ? 2.570 -3.994 -20.033 1.00 97.12 104 SER A C 1
ATOM 765 O O . SER A 1 104 ? 2.622 -4.500 -21.151 1.00 97.12 104 SER A O 1
ATOM 767 N N . GLU A 1 105 ? 2.904 -2.724 -19.801 1.00 96.69 105 GLU A N 1
ATOM 768 C CA . GLU A 1 105 ? 3.370 -1.774 -20.814 1.00 96.69 105 GLU A CA 1
ATOM 769 C C . GLU A 1 105 ? 4.874 -1.898 -21.114 1.00 96.69 105 GLU A C 1
ATOM 771 O O . GLU A 1 105 ? 5.369 -1.277 -22.054 1.00 96.69 105 GLU A O 1
ATOM 776 N N . GLY A 1 106 ? 5.622 -2.679 -20.326 1.00 95.44 106 GLY A N 1
ATOM 777 C CA . GLY A 1 106 ? 7.079 -2.774 -20.432 1.00 95.44 106 GLY A CA 1
ATOM 778 C C . GLY A 1 106 ? 7.801 -1.479 -20.046 1.00 95.44 106 GLY A C 1
ATOM 779 O O . GLY A 1 106 ? 8.864 -1.178 -20.596 1.00 95.44 106 GLY A O 1
ATOM 780 N N . ARG A 1 107 ? 7.223 -0.685 -19.134 1.00 94.44 107 ARG A N 1
ATOM 781 C CA . ARG A 1 107 ? 7.798 0.587 -18.686 1.00 94.44 107 ARG A CA 1
ATOM 782 C C . ARG A 1 107 ? 9.136 0.352 -17.985 1.00 94.44 107 ARG A C 1
ATOM 784 O O . ARG A 1 107 ? 9.264 -0.519 -17.128 1.00 94.44 107 ARG A O 1
ATOM 791 N N . ALA A 1 108 ? 10.140 1.159 -18.323 1.00 92.44 108 ALA A N 1
ATOM 792 C CA . ALA A 1 108 ? 11.427 1.120 -17.636 1.00 92.44 108 ALA A CA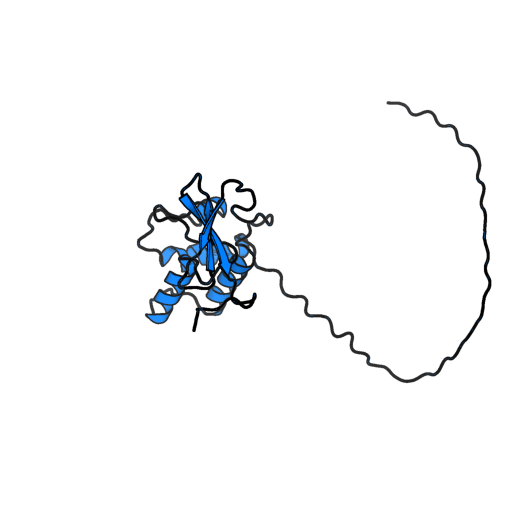 1
ATOM 793 C C . ALA A 1 108 ? 11.248 1.381 -16.128 1.00 92.44 108 ALA A C 1
ATOM 795 O O . ALA A 1 108 ? 10.471 2.252 -15.742 1.00 92.44 108 ALA A O 1
ATOM 796 N N . GLY A 1 109 ? 11.962 0.623 -15.291 1.00 92.69 109 GLY A N 1
ATOM 797 C CA . GLY A 1 109 ? 11.842 0.713 -13.831 1.00 92.69 109 GLY A CA 1
ATOM 798 C C . GLY A 1 109 ? 10.622 -0.002 -13.239 1.00 92.69 109 GLY A C 1
ATOM 799 O O . GLY A 1 109 ? 10.367 0.135 -12.050 1.00 92.69 109 GLY A O 1
ATOM 800 N N . SER A 1 110 ? 9.858 -0.769 -14.027 1.00 96.50 110 SER A N 1
ATOM 801 C CA . SER A 1 110 ? 8.787 -1.609 -13.481 1.00 96.50 110 SER A CA 1
ATOM 802 C C . SER A 1 110 ? 9.350 -2.736 -12.591 1.00 96.50 110 SER A C 1
ATOM 804 O O . SER A 1 110 ? 10.343 -3.350 -12.993 1.00 96.50 110 SER A O 1
ATOM 806 N N . PRO A 1 111 ? 8.704 -3.080 -11.461 1.00 97.69 111 PRO A N 1
ATOM 807 C CA . PRO A 1 111 ? 9.185 -4.110 -10.540 1.00 97.69 111 PRO A CA 1
ATOM 808 C C . PRO A 1 111 ? 9.213 -5.500 -11.180 1.00 97.69 111 PRO A C 1
ATOM 810 O O . PRO A 1 111 ? 8.336 -5.858 -11.969 1.00 97.69 111 PRO A O 1
ATOM 813 N N . SER A 1 112 ? 10.179 -6.318 -10.780 1.00 97.75 112 SER A N 1
ATOM 814 C CA . SER A 1 112 ? 10.283 -7.751 -11.072 1.00 97.75 112 SER A CA 1
ATOM 815 C C . SER A 1 112 ? 9.217 -8.580 -10.345 1.00 97.75 112 SER A C 1
ATOM 817 O O . SER A 1 112 ? 8.504 -8.087 -9.472 1.00 97.75 112 SER A O 1
ATOM 819 N N . ASP A 1 113 ? 9.059 -9.856 -10.725 1.00 97.75 113 ASP A N 1
ATOM 820 C CA . ASP A 1 113 ? 8.080 -10.758 -10.085 1.00 97.75 113 ASP A CA 1
ATOM 821 C C . ASP A 1 113 ? 8.342 -10.920 -8.588 1.00 97.75 113 ASP A C 1
ATOM 823 O O . ASP A 1 113 ? 7.410 -10.926 -7.790 1.00 97.75 113 ASP A O 1
ATOM 827 N N . ALA A 1 114 ? 9.615 -10.997 -8.201 1.00 97.38 114 ALA A N 1
ATOM 828 C CA . ALA A 1 114 ? 10.009 -11.136 -6.807 1.00 97.38 114 ALA A CA 1
ATOM 829 C C . ALA A 1 114 ? 9.696 -9.875 -5.986 1.00 97.38 114 ALA A C 1
ATOM 831 O O . ALA A 1 114 ? 9.284 -9.982 -4.832 1.00 97.38 114 ALA A O 1
ATOM 832 N N . GLU A 1 115 ? 9.864 -8.688 -6.572 1.00 98.31 115 GLU A N 1
ATOM 833 C CA . GLU A 1 115 ? 9.547 -7.413 -5.916 1.00 98.31 115 GLU A CA 1
ATOM 834 C C . GLU A 1 115 ? 8.035 -7.228 -5.771 1.00 98.31 115 GLU A C 1
ATOM 836 O O . GLU A 1 115 ? 7.565 -6.897 -4.682 1.00 98.31 115 GLU A O 1
ATOM 841 N N . MET A 1 116 ? 7.274 -7.536 -6.830 1.00 98.38 116 MET A N 1
ATOM 842 C CA . MET A 1 116 ? 5.809 -7.587 -6.784 1.00 98.38 116 MET A CA 1
ATOM 843 C C . MET A 1 116 ? 5.329 -8.522 -5.678 1.00 98.38 116 MET A C 1
ATOM 845 O O . MET A 1 116 ? 4.506 -8.133 -4.855 1.00 98.38 116 MET A O 1
ATOM 849 N N . GLU A 1 117 ? 5.873 -9.737 -5.624 1.00 98.00 117 GLU A N 1
ATOM 850 C CA . GLU A 1 117 ? 5.491 -10.737 -4.632 1.00 98.00 117 GLU A CA 1
ATOM 851 C C . GLU A 1 117 ? 5.858 -10.313 -3.206 1.00 98.00 117 GLU A C 1
ATOM 853 O O . GLU A 1 117 ? 5.081 -10.527 -2.276 1.00 98.00 117 GLU A O 1
ATOM 858 N N . ARG A 1 118 ? 7.016 -9.676 -3.008 1.00 98.19 118 ARG A N 1
ATOM 859 C CA . ARG A 1 118 ? 7.427 -9.191 -1.686 1.00 98.19 118 ARG A CA 1
ATOM 860 C C . ARG A 1 118 ? 6.465 -8.128 -1.153 1.00 98.19 118 ARG A C 1
ATOM 862 O O . ARG A 1 118 ? 6.002 -8.266 -0.022 1.00 98.19 118 ARG A O 1
ATOM 869 N N . VAL A 1 119 ? 6.130 -7.119 -1.960 1.00 98.50 119 VAL A N 1
ATOM 870 C CA . VAL A 1 119 ? 5.177 -6.070 -1.558 1.00 98.50 119 VAL A CA 1
ATOM 871 C C . VAL A 1 119 ? 3.773 -6.650 -1.388 1.00 98.50 119 VAL A C 1
ATOM 873 O O . VAL A 1 119 ? 3.117 -6.365 -0.387 1.00 98.50 119 VAL A O 1
ATOM 876 N N . ARG A 1 120 ? 3.340 -7.545 -2.288 1.00 98.31 120 ARG A N 1
ATOM 877 C CA . ARG A 1 120 ? 2.054 -8.247 -2.176 1.00 98.31 120 ARG A CA 1
ATOM 878 C C . ARG A 1 120 ? 1.929 -8.973 -0.837 1.00 98.31 120 ARG A C 1
ATOM 880 O O . ARG A 1 120 ? 0.950 -8.758 -0.133 1.00 98.31 120 ARG A O 1
ATOM 887 N N . ARG A 1 121 ? 2.918 -9.788 -0.443 1.00 98.00 121 ARG A N 1
ATOM 888 C CA . ARG A 1 121 ? 2.884 -10.524 0.838 1.00 98.00 121 ARG A CA 1
ATOM 889 C C . ARG A 1 121 ? 2.793 -9.604 2.050 1.00 98.00 121 ARG A C 1
ATOM 891 O O . ARG A 1 121 ? 2.089 -9.942 2.995 1.00 98.00 121 ARG A O 1
ATOM 898 N N . TRP A 1 122 ? 3.486 -8.467 2.030 1.00 98.19 122 TRP A N 1
ATOM 899 C CA . TRP A 1 122 ? 3.389 -7.480 3.106 1.00 98.19 122 TRP A CA 1
ATOM 900 C C . TRP A 1 122 ? 1.977 -6.878 3.200 1.00 98.19 122 TRP A C 1
ATOM 902 O O . TRP A 1 122 ? 1.408 -6.829 4.291 1.00 98.19 122 TRP A O 1
ATOM 912 N N . ILE A 1 123 ? 1.366 -6.498 2.070 1.00 97.94 123 ILE A N 1
ATOM 913 C CA . ILE A 1 123 ? -0.004 -5.957 2.048 1.00 97.94 123 ILE A CA 1
ATOM 914 C C . ILE A 1 123 ? -1.025 -7.007 2.507 1.00 97.94 123 ILE A C 1
ATOM 916 O O . ILE A 1 123 ? -1.858 -6.712 3.366 1.00 97.94 123 ILE A O 1
ATOM 920 N N . GLU A 1 124 ? -0.927 -8.238 1.998 1.00 96.56 124 GLU A N 1
ATOM 921 C CA . GLU A 1 124 ? -1.807 -9.360 2.369 1.00 96.56 124 GLU A CA 1
ATOM 922 C C . GLU A 1 124 ? -1.685 -9.750 3.848 1.00 96.56 124 GLU A C 1
ATOM 924 O O . GLU A 1 124 ? -2.637 -10.231 4.455 1.00 96.56 124 GLU A O 1
ATOM 929 N N . ALA A 1 125 ? -0.535 -9.490 4.472 1.00 96.00 125 ALA A N 1
ATOM 930 C CA . ALA A 1 125 ? -0.354 -9.648 5.913 1.00 96.00 125 ALA A CA 1
ATOM 931 C C . ALA A 1 125 ? -0.942 -8.488 6.740 1.00 96.00 125 ALA A C 1
ATOM 933 O O . ALA A 1 125 ? -0.848 -8.495 7.971 1.00 96.00 125 ALA A O 1
ATOM 934 N N . GLY A 1 126 ? -1.558 -7.499 6.091 1.00 95.69 126 GLY A N 1
ATOM 935 C CA . GLY A 1 126 ? -2.168 -6.335 6.728 1.00 95.69 126 GLY A CA 1
ATOM 936 C C . GLY A 1 126 ? -1.316 -5.072 6.664 1.00 95.69 126 GLY A C 1
ATOM 937 O O . GLY A 1 126 ? -1.576 -4.157 7.437 1.00 95.69 126 GLY A O 1
ATOM 938 N N . ALA A 1 127 ? -0.311 -5.012 5.782 1.00 97.12 127 ALA A N 1
ATOM 939 C CA . ALA A 1 127 ? 0.556 -3.846 5.595 1.00 97.12 127 ALA A CA 1
ATOM 940 C C . ALA A 1 127 ? 1.154 -3.336 6.921 1.00 97.12 127 ALA A C 1
ATOM 942 O O . ALA A 1 127 ? 1.064 -2.153 7.254 1.00 97.12 127 ALA A O 1
ATOM 943 N N . GLN A 1 128 ? 1.702 -4.256 7.718 1.00 96.56 128 GLN A N 1
ATOM 944 C CA . GLN A 1 128 ? 2.097 -3.988 9.101 1.00 96.56 128 GLN A CA 1
ATOM 945 C C . GLN A 1 128 ? 3.294 -3.033 9.202 1.00 96.56 128 GLN A C 1
ATOM 947 O O . GLN A 1 128 ? 4.179 -3.039 8.340 1.00 96.56 128 GLN A O 1
ATOM 952 N N . SER A 1 129 ? 3.335 -2.242 10.276 1.00 97.25 129 SER A N 1
ATOM 953 C CA . SER A 1 129 ? 4.541 -1.519 10.692 1.00 97.25 129 SER A CA 1
ATOM 954 C C . SER A 1 129 ? 5.623 -2.493 11.185 1.00 97.25 129 SER A C 1
ATOM 956 O O . SER A 1 129 ? 5.377 -3.690 11.335 1.00 97.25 129 SER A O 1
ATOM 958 N N . ASP A 1 130 ? 6.822 -1.988 11.482 1.00 96.75 130 ASP A N 1
ATOM 959 C CA . ASP A 1 130 ? 7.895 -2.809 12.068 1.00 96.75 130 ASP A CA 1
ATOM 960 C C . ASP A 1 130 ? 7.548 -3.359 13.463 1.00 96.75 130 ASP A C 1
ATOM 962 O O . ASP A 1 130 ? 8.052 -4.409 13.858 1.00 96.75 130 ASP A O 1
ATOM 966 N N . ASP A 1 131 ? 6.637 -2.697 14.180 1.00 95.38 131 ASP A N 1
ATOM 967 C CA . ASP A 1 131 ? 6.148 -3.126 15.495 1.00 95.38 131 ASP A CA 1
ATOM 968 C C . ASP A 1 131 ? 4.911 -4.047 15.402 1.00 95.38 131 ASP A C 1
ATOM 970 O O . ASP A 1 131 ? 4.326 -4.422 16.421 1.00 95.38 131 ASP A O 1
ATOM 974 N N . GLY A 1 132 ? 4.492 -4.422 14.186 1.00 93.50 132 GLY A N 1
ATOM 975 C CA . GLY A 1 132 ? 3.326 -5.277 13.943 1.00 93.50 132 GLY A CA 1
ATOM 976 C C . GLY A 1 132 ? 1.980 -4.547 14.006 1.00 93.50 132 GLY A C 1
ATOM 977 O O . GLY A 1 132 ? 0.929 -5.188 14.088 1.00 93.50 132 GLY A O 1
ATOM 978 N N . GLU A 1 133 ? 1.974 -3.211 13.980 1.00 95.38 133 GLU A N 1
ATOM 979 C CA . GLU A 1 133 ? 0.730 -2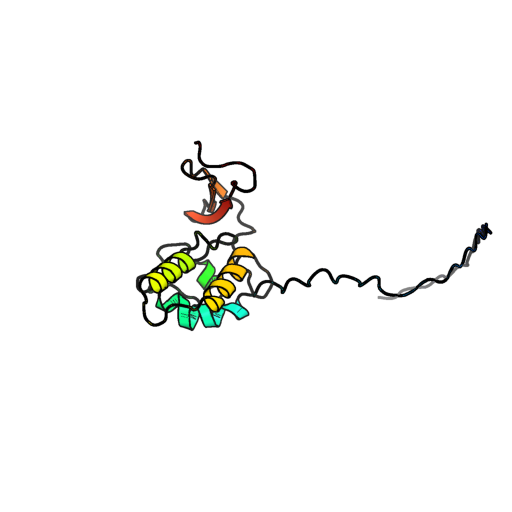.441 13.943 1.00 95.38 133 GLU A CA 1
ATOM 980 C C . GLU A 1 133 ? 0.076 -2.551 12.564 1.00 95.38 133 GLU A C 1
ATOM 982 O O . GLU A 1 133 ? 0.718 -2.340 11.538 1.00 95.38 133 GLU A O 1
ATOM 987 N N . VAL A 1 134 ? -1.225 -2.844 12.538 1.00 94.31 134 VAL A N 1
ATOM 988 C CA . VAL A 1 134 ? -2.030 -2.883 11.310 1.00 94.31 134 VAL A CA 1
ATOM 989 C C . VAL A 1 134 ? -2.735 -1.536 11.133 1.00 94.31 134 VAL A C 1
ATOM 991 O O . VAL A 1 134 ? -3.382 -1.069 12.084 1.00 94.31 134 VAL A O 1
ATOM 994 N N . PRO A 1 135 ? -2.685 -0.915 9.939 1.00 92.56 135 PRO A N 1
ATOM 995 C CA . PRO A 1 135 ? -3.382 0.337 9.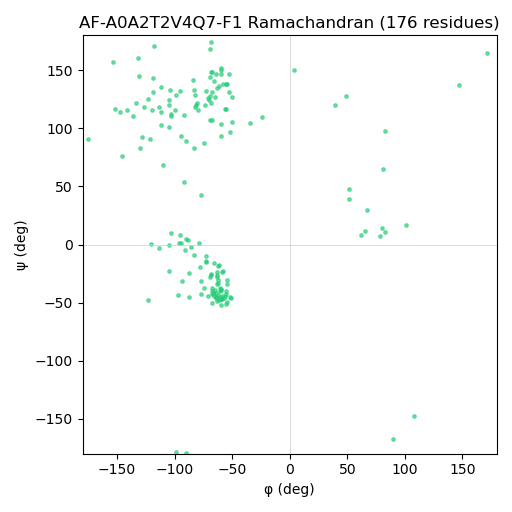691 1.00 92.56 135 PRO A CA 1
ATOM 996 C C . PRO A 1 135 ? -4.873 0.219 10.019 1.00 92.56 135 PRO A C 1
ATOM 998 O O . PRO A 1 135 ? -5.528 -0.769 9.695 1.00 92.56 135 PRO A O 1
ATOM 1001 N N . TYR A 1 136 ? -5.424 1.246 10.665 1.00 90.75 136 TYR A N 1
ATOM 1002 C CA . TYR A 1 136 ? -6.865 1.395 10.920 1.00 90.75 136 TYR A CA 1
ATOM 1003 C C . TYR A 1 136 ? -7.533 0.316 11.791 1.00 90.75 136 TYR A C 1
ATOM 1005 O O . TYR A 1 136 ? -8.757 0.345 11.956 1.00 90.75 136 TYR A O 1
ATOM 1013 N N . ALA A 1 137 ? -6.775 -0.595 12.411 1.00 88.31 137 ALA A N 1
ATOM 1014 C CA . ALA A 1 137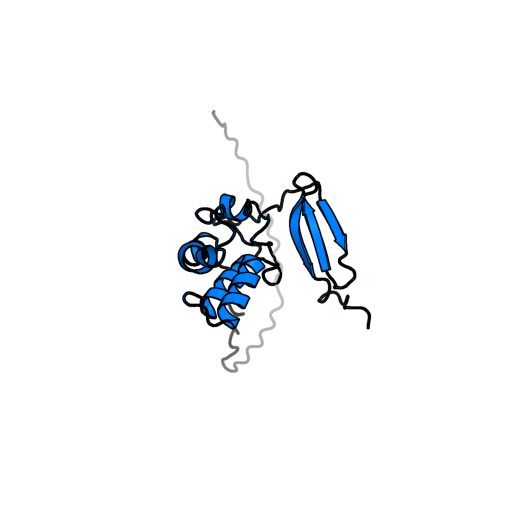 ? -7.331 -1.659 13.251 1.00 88.31 137 ALA A CA 1
ATOM 1015 C C . ALA A 1 137 ? -8.250 -1.124 14.371 1.00 88.31 137 ALA A C 1
ATOM 1017 O O . ALA A 1 137 ? -9.266 -1.745 14.685 1.00 88.31 137 ALA A O 1
ATOM 1018 N N . GLY A 1 138 ? -7.939 0.061 14.910 1.00 89.00 138 GLY A N 1
ATOM 1019 C CA . GLY A 1 138 ? -8.704 0.740 15.962 1.00 89.00 138 GLY A CA 1
ATOM 1020 C C . GLY A 1 138 ? -9.837 1.666 15.496 1.00 89.00 138 GLY A C 1
ATOM 1021 O O . GLY A 1 138 ? -10.435 2.332 16.335 1.00 89.00 138 GLY A O 1
ATOM 1022 N N . VAL A 1 139 ? -10.148 1.763 14.197 1.00 92.00 139 VAL A N 1
ATOM 1023 C CA . VAL A 1 139 ? -11.244 2.636 13.727 1.00 92.00 139 VAL A CA 1
ATOM 1024 C C . VAL A 1 139 ? -12.594 2.066 14.165 1.00 92.00 139 VAL A C 1
ATOM 1026 O O . VAL A 1 139 ? -12.894 0.909 13.873 1.00 92.00 139 VAL A O 1
ATOM 1029 N N . GLU A 1 140 ? -13.430 2.875 14.817 1.00 92.00 140 GLU A N 1
ATOM 1030 C CA . GLU A 1 140 ? -14.760 2.455 15.291 1.00 92.00 140 GLU A CA 1
ATOM 1031 C C . GLU A 1 140 ? -15.894 2.837 14.323 1.00 92.00 140 GLU A C 1
ATOM 1033 O O . GLU A 1 140 ? -16.769 2.019 14.041 1.00 92.00 140 GLU A O 1
ATOM 1038 N N . ASN A 1 141 ? -15.876 4.059 13.773 1.00 95.88 141 ASN A N 1
ATOM 1039 C CA . ASN A 1 141 ? -16.941 4.557 12.894 1.00 95.88 141 ASN A CA 1
ATOM 1040 C C . ASN A 1 141 ? -16.747 4.073 11.447 1.00 95.88 141 ASN A C 1
ATOM 1042 O O . ASN A 1 141 ? -16.162 4.768 10.611 1.00 95.88 141 ASN A O 1
ATOM 1046 N N . ARG A 1 142 ? -17.206 2.850 11.169 1.00 95.88 142 ARG A N 1
ATOM 1047 C CA . ARG A 1 142 ? -17.050 2.183 9.870 1.00 95.88 142 ARG A CA 1
ATOM 1048 C C . ARG A 1 142 ? -18.350 2.200 9.071 1.00 95.88 142 ARG A C 1
ATOM 1050 O O . ARG A 1 142 ? -19.400 1.810 9.579 1.00 95.88 142 ARG A O 1
ATOM 1057 N N . LEU A 1 143 ? -18.253 2.571 7.800 1.00 96.38 143 LEU A N 1
ATOM 1058 C CA . LEU A 1 143 ? -19.281 2.334 6.792 1.00 96.38 143 LEU A CA 1
ATOM 1059 C C . LEU A 1 143 ? -18.901 1.088 5.984 1.00 96.38 143 LEU A C 1
ATOM 1061 O O . LEU A 1 143 ? -17.785 0.994 5.480 1.00 96.38 143 LEU A O 1
ATOM 1065 N N . TYR A 1 144 ? -19.835 0.150 5.852 1.00 95.75 144 TYR A N 1
ATOM 1066 C CA . TYR A 1 144 ? -19.675 -1.057 5.043 1.00 95.75 144 TYR A CA 1
ATOM 1067 C C . TYR A 1 144 ? -20.488 -0.901 3.761 1.00 95.75 144 TYR A C 1
ATOM 1069 O O . TYR A 1 144 ? -21.705 -0.720 3.820 1.00 95.75 144 TYR A O 1
ATOM 1077 N N . VAL A 1 145 ? -19.820 -0.961 2.613 1.00 95.12 145 VAL A N 1
ATOM 1078 C CA . VAL A 1 145 ? -20.440 -0.801 1.295 1.00 95.12 145 VAL A CA 1
ATOM 1079 C C . VAL A 1 145 ? -20.382 -2.135 0.568 1.00 95.12 145 VAL A C 1
ATOM 1081 O O . VAL A 1 145 ? -19.302 -2.623 0.247 1.00 95.12 145 VAL A O 1
ATOM 1084 N N . ALA A 1 146 ? -21.548 -2.728 0.316 1.00 92.69 146 ALA A N 1
ATOM 1085 C CA . ALA A 1 146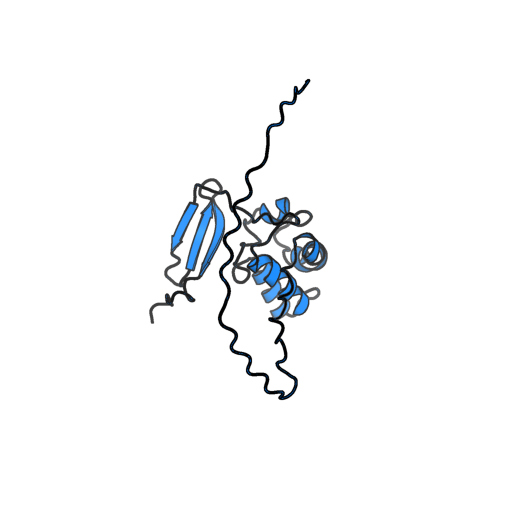 ? -21.653 -3.908 -0.530 1.00 92.69 146 ALA A CA 1
ATOM 1086 C C . ALA A 1 146 ? -21.454 -3.492 -1.990 1.00 92.69 146 ALA A C 1
ATOM 1088 O O . ALA A 1 146 ? -22.214 -2.676 -2.517 1.00 92.69 146 ALA A O 1
ATOM 1089 N N . ASN A 1 147 ? -20.436 -4.047 -2.636 1.00 89.44 147 ASN A N 1
ATOM 1090 C CA . ASN A 1 147 ? -20.197 -3.821 -4.051 1.00 89.44 147 ASN A CA 1
ATOM 1091 C C . ASN A 1 147 ? -20.951 -4.891 -4.843 1.00 89.44 147 ASN A C 1
ATOM 1093 O O . ASN A 1 147 ? -20.396 -5.942 -5.089 1.00 89.44 147 ASN A O 1
ATOM 1097 N N . GLU A 1 148 ? -22.214 -4.654 -5.204 1.00 81.62 148 GLU A N 1
ATOM 1098 C CA . GLU A 1 148 ? -23.122 -5.689 -5.744 1.00 81.62 148 GLU A CA 1
ATOM 1099 C C . GLU A 1 148 ? -22.585 -6.451 -6.969 1.00 81.62 148 GLU A C 1
ATOM 1101 O O . GLU A 1 148 ? -22.859 -7.640 -7.114 1.00 81.62 148 GLU A O 1
ATOM 1106 N N . ALA A 1 149 ? -21.759 -5.807 -7.798 1.00 82.8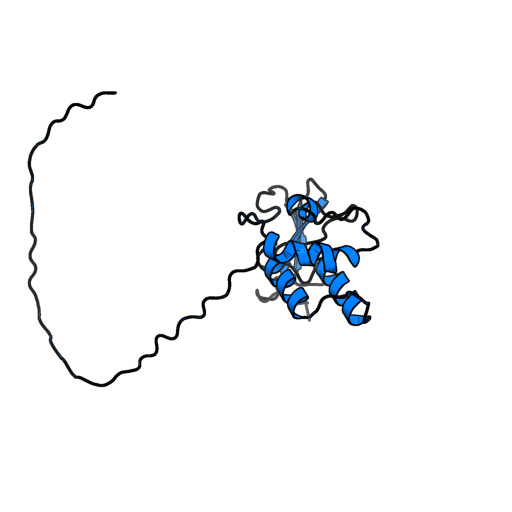1 149 ALA A N 1
ATOM 1107 C CA . ALA A 1 149 ? -21.149 -6.440 -8.964 1.00 82.81 149 ALA A CA 1
ATOM 1108 C C . ALA A 1 149 ? -20.033 -7.449 -8.612 1.00 82.81 149 ALA A C 1
ATOM 1110 O O . ALA A 1 149 ? -19.614 -8.224 -9.472 1.00 82.81 149 ALA A O 1
ATOM 1111 N N . GLY A 1 150 ? -19.541 -7.443 -7.371 1.00 78.81 150 GLY A N 1
ATOM 1112 C CA . GLY A 1 150 ? -18.516 -8.351 -6.866 1.00 78.81 150 GLY A CA 1
ATOM 1113 C C . GLY A 1 150 ? -18.914 -8.968 -5.526 1.00 78.81 150 GLY A C 1
ATOM 1114 O O . GLY A 1 150 ? -19.743 -8.456 -4.785 1.00 78.81 150 GLY A O 1
ATOM 1115 N N . ALA A 1 151 ? -18.299 -10.079 -5.143 1.00 89.31 151 ALA A N 1
ATOM 1116 C CA . ALA A 1 151 ? -18.491 -10.636 -3.805 1.00 89.31 151 ALA A CA 1
ATOM 1117 C C . ALA A 1 151 ? -17.695 -9.855 -2.739 1.00 89.31 151 ALA A C 1
ATOM 1119 O O . ALA A 1 151 ? -17.055 -10.448 -1.878 1.00 89.31 151 ALA A O 1
ATOM 1120 N N . LEU A 1 152 ? -17.695 -8.520 -2.813 1.00 90.69 152 LEU A N 1
ATOM 1121 C CA . LEU A 1 152 ? -16.819 -7.647 -2.036 1.00 90.69 152 LEU A CA 1
ATOM 1122 C C . LEU A 1 152 ? -17.615 -6.716 -1.118 1.00 90.69 152 LEU A C 1
ATOM 1124 O O . LEU A 1 152 ? -18.656 -6.163 -1.490 1.00 90.69 152 LEU A O 1
ATOM 1128 N N . VAL A 1 153 ? -17.067 -6.479 0.073 1.00 93.19 153 VAL A N 1
ATOM 1129 C CA . VAL A 1 153 ? -17.512 -5.417 0.984 1.00 93.19 153 VAL A CA 1
ATOM 1130 C C . VAL A 1 153 ? -16.358 -4.456 1.229 1.00 93.19 153 VAL A C 1
ATOM 1132 O O . VAL A 1 153 ? -15.357 -4.830 1.836 1.00 93.19 153 VAL A O 1
ATOM 1135 N N . THR A 1 154 ? -16.510 -3.204 0.806 1.00 93.69 154 THR A N 1
ATOM 1136 C CA . THR A 1 154 ? -15.548 -2.139 1.110 1.00 93.69 154 THR A CA 1
ATOM 1137 C C . THR A 1 154 ? -15.840 -1.563 2.492 1.00 93.69 154 THR A C 1
ATOM 1139 O O . THR A 1 154 ? -16.987 -1.252 2.821 1.00 93.69 154 THR A O 1
ATOM 1142 N N . ILE A 1 155 ? -14.800 -1.403 3.305 1.00 94.44 155 ILE A N 1
ATOM 1143 C CA . ILE A 1 155 ? -14.863 -0.804 4.637 1.00 94.44 155 ILE A CA 1
ATOM 1144 C C . ILE A 1 155 ? -14.273 0.601 4.555 1.00 94.44 155 ILE A C 1
ATOM 1146 O O . ILE A 1 155 ? -13.128 0.789 4.144 1.00 94.44 155 ILE A O 1
ATOM 1150 N N . ILE A 1 156 ? -15.050 1.594 4.974 1.00 94.81 156 ILE A N 1
ATOM 1151 C CA . ILE A 1 156 ? -14.683 3.009 4.916 1.00 94.81 156 ILE A CA 1
ATOM 1152 C C . ILE A 1 156 ? -14.665 3.577 6.337 1.00 94.81 156 ILE A C 1
ATOM 1154 O O . ILE A 1 156 ? -15.628 3.403 7.085 1.00 94.81 156 ILE A O 1
ATOM 1158 N N . ASN A 1 157 ? -13.597 4.285 6.716 1.00 93.69 157 ASN A N 1
ATOM 1159 C CA . ASN A 1 157 ? -13.617 5.166 7.882 1.00 93.69 157 ASN A CA 1
ATOM 1160 C C . ASN A 1 157 ? -14.551 6.340 7.577 1.00 93.69 157 ASN A C 1
ATOM 1162 O O . ASN A 1 157 ? -14.198 7.232 6.805 1.00 93.69 157 ASN A O 1
ATOM 1166 N N . ALA A 1 158 ? -15.729 6.353 8.194 1.00 94.75 158 ALA A N 1
ATOM 1167 C CA . ALA A 1 158 ? -16.761 7.345 7.915 1.00 94.75 158 ALA A CA 1
ATOM 1168 C C . ALA A 1 158 ? -16.433 8.745 8.467 1.00 94.75 158 ALA A C 1
ATOM 1170 O O . ALA A 1 158 ? -17.062 9.717 8.061 1.00 94.75 158 ALA A O 1
ATOM 1171 N N . ASN A 1 159 ? -15.451 8.873 9.367 1.00 93.56 159 ASN A N 1
ATOM 1172 C CA . ASN A 1 159 ? -14.996 10.183 9.845 1.00 93.56 159 ASN A CA 1
ATOM 1173 C C . ASN A 1 159 ? -14.094 10.889 8.823 1.00 93.56 159 ASN A C 1
ATOM 1175 O O . ASN A 1 159 ? -14.080 12.114 8.755 1.00 93.56 159 ASN A O 1
ATOM 1179 N N . GLU A 1 160 ? -13.335 10.113 8.050 1.00 90.44 160 GLU A N 1
ATOM 1180 C CA . GLU A 1 160 ? -12.305 10.612 7.128 1.00 90.44 160 GLU A CA 1
ATOM 1181 C C . GLU A 1 160 ? -12.658 10.350 5.657 1.00 90.44 160 GLU A C 1
ATOM 1183 O O . GLU A 1 160 ? -11.914 10.750 4.771 1.00 90.44 160 GLU A O 1
ATOM 1188 N N . ASN A 1 161 ? -13.780 9.671 5.391 1.00 91.44 161 ASN A N 1
ATOM 1189 C CA . ASN A 1 161 ? -14.195 9.197 4.067 1.00 91.44 161 ASN A CA 1
ATOM 1190 C C . ASN A 1 161 ? -13.103 8.399 3.338 1.00 91.44 161 ASN A C 1
ATOM 1192 O O . ASN A 1 161 ? -12.929 8.517 2.127 1.00 91.44 161 ASN A O 1
ATOM 1196 N N . ARG A 1 162 ? -12.370 7.571 4.086 1.00 89.94 162 ARG A N 1
ATOM 1197 C CA . ARG A 1 162 ? -11.206 6.831 3.589 1.00 89.94 162 ARG A CA 1
ATOM 1198 C C . ARG A 1 162 ? -11.476 5.334 3.529 1.00 89.94 162 ARG A C 1
ATOM 1200 O O . ARG A 1 162 ? -11.995 4.778 4.494 1.00 89.94 162 ARG A O 1
ATOM 1207 N N . VAL A 1 163 ? -11.091 4.673 2.438 1.00 92.25 163 VAL A N 1
ATOM 1208 C CA . VAL A 1 163 ? -11.122 3.203 2.347 1.00 92.25 163 VAL A CA 1
ATOM 1209 C C . VAL A 1 163 ? -10.036 2.631 3.255 1.00 92.25 163 VAL A C 1
ATOM 1211 O O . VAL A 1 163 ? -8.869 2.995 3.124 1.00 92.25 163 VAL A O 1
ATOM 1214 N N . ILE A 1 164 ? -10.430 1.755 4.178 1.00 92.12 164 ILE A N 1
ATOM 1215 C CA . ILE A 1 164 ? -9.552 1.174 5.208 1.00 92.12 164 ILE A CA 1
ATOM 1216 C C . ILE A 1 164 ? -9.467 -0.355 5.144 1.00 92.12 164 ILE A C 1
ATOM 1218 O O . ILE A 1 164 ? -8.790 -0.968 5.964 1.00 92.12 164 ILE A O 1
ATOM 1222 N N . GLY A 1 165 ? -10.169 -0.975 4.197 1.00 91.38 165 GLY A N 1
ATOM 1223 C CA . GLY A 1 165 ? -10.115 -2.410 3.963 1.00 91.38 165 GLY A CA 1
ATOM 1224 C C . GLY A 1 165 ? -11.176 -2.869 2.972 1.00 91.38 165 GLY A C 1
ATOM 1225 O O . GLY A 1 165 ? -12.166 -2.173 2.728 1.00 91.38 165 GLY A O 1
ATOM 1226 N N . THR A 1 166 ? -10.990 -4.080 2.471 1.00 91.88 166 THR A N 1
ATOM 1227 C CA . THR A 1 166 ? -11.978 -4.810 1.679 1.00 91.88 166 THR A CA 1
ATOM 1228 C C . THR A 1 166 ? -12.098 -6.210 2.257 1.00 91.88 166 THR A C 1
ATOM 1230 O O . THR A 1 166 ? -11.121 -6.785 2.730 1.00 91.88 166 THR A O 1
ATOM 1233 N N . VAL A 1 167 ? -13.302 -6.768 2.235 1.00 90.19 167 VAL A N 1
ATOM 1234 C CA . VAL A 1 167 ? -13.527 -8.179 2.543 1.00 90.19 167 VAL A CA 1
ATOM 1235 C C . VAL A 1 167 ? -14.006 -8.870 1.282 1.00 90.19 167 VAL A C 1
ATOM 1237 O O . VAL A 1 167 ? -15.087 -8.548 0.787 1.00 90.19 167 VAL A O 1
ATOM 1240 N N . ASP A 1 168 ? -13.226 -9.838 0.809 1.00 89.19 168 ASP A N 1
ATOM 1241 C CA . ASP A 1 168 ? -13.657 -10.780 -0.217 1.00 89.19 168 ASP A CA 1
ATOM 1242 C C . ASP A 1 168 ? -14.477 -11.920 0.412 1.00 89.19 168 ASP A C 1
ATOM 1244 O O . ASP A 1 168 ? -14.113 -12.532 1.428 1.00 89.19 168 ASP A O 1
ATOM 1248 N N . LEU A 1 169 ? -15.652 -12.161 -0.158 1.00 89.06 169 LEU A N 1
ATOM 1249 C CA . LEU A 1 169 ? -16.611 -13.173 0.264 1.00 89.06 169 LEU A CA 1
ATOM 1250 C C . LEU A 1 169 ? -16.629 -14.393 -0.672 1.00 89.06 169 LEU A C 1
ATOM 1252 O O . LEU A 1 169 ? -17.351 -15.350 -0.378 1.00 89.06 169 LEU A O 1
ATOM 1256 N N . THR A 1 170 ? -15.813 -14.413 -1.729 1.00 87.62 170 THR A N 1
ATOM 1257 C CA . THR A 1 170 ? -15.689 -15.530 -2.683 1.00 87.62 170 THR A CA 1
ATOM 1258 C C . THR A 1 170 ? -15.318 -16.828 -1.984 1.00 87.62 170 THR A C 1
ATOM 1260 O O . THR A 1 170 ? -16.005 -17.840 -2.140 1.00 87.62 170 THR A O 1
ATOM 1263 N N . ASP A 1 171 ? -14.341 -16.776 -1.080 1.00 81.62 171 ASP A N 1
ATOM 1264 C CA . ASP A 1 171 ? -13.931 -17.930 -0.267 1.00 81.62 171 ASP A CA 1
ATOM 1265 C C . ASP A 1 171 ? -15.015 -18.402 0.713 1.00 81.62 171 ASP A C 1
ATOM 1267 O O . ASP A 1 171 ? -14.963 -19.511 1.246 1.00 81.62 171 ASP A O 1
ATOM 1271 N N . ARG A 1 172 ? -16.028 -17.566 0.957 1.00 84.81 172 ARG A N 1
ATOM 1272 C CA . ARG A 1 172 ? -17.199 -17.890 1.782 1.00 84.81 172 ARG A CA 1
ATOM 1273 C C . ARG A 1 172 ? -18.384 -18.383 0.947 1.00 84.81 172 ARG A C 1
ATOM 1275 O O . ARG A 1 172 ? -19.469 -18.564 1.494 1.00 84.81 172 ARG A O 1
ATOM 1282 N N . GLY A 1 173 ? -18.180 -18.624 -0.348 1.00 85.69 173 GLY A N 1
ATOM 1283 C CA . GLY A 1 173 ? -19.192 -19.148 -1.264 1.00 85.69 173 GLY A CA 1
ATOM 1284 C C . GLY A 1 173 ? -20.139 -18.092 -1.834 1.00 85.69 173 GLY A C 1
ATOM 1285 O O . GLY A 1 173 ? -21.141 -18.454 -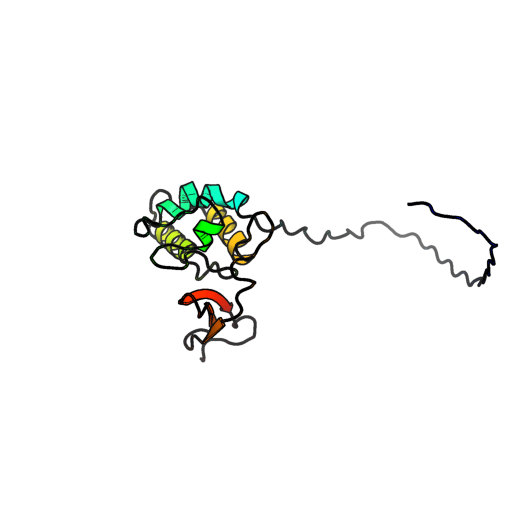2.448 1.00 85.69 173 GLY A O 1
ATOM 1286 N N . PHE A 1 174 ? -19.843 -16.804 -1.647 1.00 82.44 174 PHE A N 1
ATOM 1287 C CA . PHE A 1 174 ? -20.561 -15.723 -2.315 1.00 82.44 174 PHE A CA 1
ATOM 1288 C C . PHE A 1 174 ? -19.816 -15.411 -3.611 1.00 82.44 174 PHE A C 1
ATOM 1290 O O . PHE A 1 174 ? -18.691 -14.952 -3.557 1.00 82.44 174 PHE A O 1
ATOM 1297 N N . GLY A 1 175 ? -20.395 -15.696 -4.772 1.00 73.25 175 GLY A N 1
ATOM 1298 C CA . GLY A 1 175 ? -19.811 -15.352 -6.073 1.00 73.25 175 GLY A CA 1
ATOM 1299 C C . GLY A 1 175 ? -20.714 -14.387 -6.837 1.00 73.25 175 GLY A C 1
ATOM 1300 O O . GLY A 1 175 ? -21.851 -14.170 -6.408 1.00 73.25 175 GLY A O 1
ATOM 1301 N N . PRO A 1 176 ? -20.252 -13.819 -7.964 1.00 66.81 176 PRO A N 1
ATOM 1302 C CA . PRO A 1 176 ? -21.131 -13.051 -8.837 1.00 66.81 176 PRO A CA 1
ATOM 1303 C C . PRO A 1 176 ? -22.357 -13.900 -9.191 1.00 66.81 176 PRO A C 1
ATOM 1305 O O . PRO A 1 176 ? -22.224 -15.078 -9.542 1.00 66.81 176 PRO A O 1
ATOM 1308 N N . ASN A 1 177 ? -23.549 -13.314 -9.051 1.00 58.56 177 ASN A N 1
ATOM 1309 C CA . ASN A 1 177 ? -24.789 -13.973 -9.442 1.00 58.56 177 ASN A CA 1
ATOM 1310 C C . ASN A 1 177 ? -24.666 -14.368 -10.921 1.00 58.56 177 ASN A C 1
ATOM 1312 O O . ASN A 1 177 ? -24.471 -13.506 -11.778 1.00 58.56 177 ASN A O 1
ATOM 1316 N N . SER A 1 178 ? -24.694 -15.676 -11.184 1.00 54.75 178 SER A N 1
ATOM 1317 C CA . SER A 1 178 ? -24.682 -16.244 -12.538 1.00 54.75 178 SER A CA 1
ATOM 1318 C C . SER A 1 178 ? -26.001 -15.987 -13.252 1.00 54.75 178 SER A C 1
ATOM 1320 O O . SER A 1 178 ? -27.050 -16.077 -12.571 1.00 54.75 178 SER A O 1
#

Solvent-accessible surface area (backbone atoms only — not comparable to full-atom values): 11149 Å² total; per-residue (Å²): 138,84,86,82,90,82,88,80,84,87,85,88,83,87,83,86,78,87,82,82,90,80,88,79,89,77,90,79,83,88,80,82,74,79,74,73,77,73,80,72,76,75,66,53,39,36,76,75,40,35,64,51,40,58,75,37,52,52,74,68,44,76,91,43,87,65,55,43,58,90,40,67,73,42,38,71,64,19,30,93,94,35,64,36,67,29,35,51,28,37,80,80,9,47,57,48,47,52,46,53,49,35,45,78,71,65,41,86,72,43,66,54,73,68,54,50,48,51,52,37,44,19,20,51,68,24,48,24,35,80,88,64,50,47,70,67,73,84,68,77,62,67,42,78,42,75,40,84,89,43,40,36,34,42,32,25,37,62,87,75,79,36,68,56,28,56,45,79,31,51,94,74,73,38,63,64,87,126

Secondary structure (DSSP, 8-state):
---------------------------------------PPPPP-HHHHHHHIIIIIGGG-TT-TT---SSHHHHHH-BTTB-S--TT-TTT-HHHHHHHHHHHTT-TTPPPHHHHHHHHHHHHTT---TT-PPTTTT--SEEEEEETTTTEEEEEETTTTEEEEEEE-GGGT-----

Foldseek 3Di:
DDDDDDDDDDDDDDDDDDDDDDDDDDDDDDDPPPPPPDPDPDQDALVRLLVCCVQAQVVLPVVQPLQDSVFLVSLLCPGPVAHQAAALCLPPRVSLVSLVVCVVVVHPRRDDPVSSVNVSSCRNLQVAHPVRDHRPPPQDQWDWDDPLQAQKIFIASPVVRHTHHMDRCVVVVDGRDD

Mean predicted aligned error: 13.01 Å